Protein 7N50 (pdb70)

InterPro domains:
  IPR058978 Gasdermin, bacterial-type [PF26164] (26-223)

Foldseek 3Di:
DALPDPWLLSVLCVVLLWQFEPAWAADDDFFWKKKQQQPDAIATDDCCLFFVDDDQFDWDKDPDKAWDASPGKGKAFQLRVLQVVQRHFVVQQRHSVLSVVQCVQFQFGIKIKGFATKIKMFGDPVVVSQVVVLVVLTHTPANIWMKGFGMWMWGFFMKMFTAHPVRHTTAGDPVSVVSCVVRGNFDWDQDPVRIITTGHPDITTGITWIWIWDADPSGIGTPHTDYRYRDSYHHYYYD

Sequence (239 aa):
NSRDTGDELMAALLAEGINLILPPRDNIAPGDLIIADPQGGARLGGWHEVFNLQLSPEVATDPGFKSFQFRASSILQVGVAASVMGRVLQALGLGSGSFSSAFSSSNADTIQLSIVAPANKELTNFDAVLVQMNEAKAEPATDRNFFVVTKVWRRARGIRISVADKSKKQVDLSAKAVEELTAKAKMELKREDTGSYAFLAASQLIFGLTLREVTYKDGAIVDVPFAFIGDDAFVDLPES

Radius of gyration: 19.78 Å; Cα contacts (8 Å, |Δi|>4): 543; chains: 1; bounding box: 50×43×54 Å

Solvent-accessible surface area: 11779 Å² total

Structure (mmCIF, N/CA/C/O backbone):
data_7N50
#
_entry.id   7N50
#
_cell.length_a   40.770
_cell.length_b   146.180
_cell.length_c   34.980
_cell.angle_alpha   90.000
_cell.angle_beta   90.000
_cell.angle_gamma   90.000
#
_symmetry.space_group_name_H-M   'P 21 21 2'
#
loop_
_entity.id
_entity.type
_entity.pdbx_description
1 polymer Gasdermin
2 water water
#
loop_
_atom_site.group_PDB
_atom_site.id
_atom_site.type_symbol
_atom_site.label_atom_id
_atom_site.label_alt_id
_atom_site.label_comp_id
_atom_site.label_asym_id
_atom_site.label_entity_id
_atom_site.label_seq_id
_atom_site.pdbx_PDB_ins_code
_atom_site.Cartn_x
_atom_site.Cartn_y
_atom_site.Cartn_z
_atom_site.occupancy
_atom_site.B_iso_or_equiv
_atom_site.auth_seq_id
_atom_site.auth_comp_id
_atom_site.auth_asym_id
_atom_site.auth_atom_id
_atom_site.pdbx_PDB_model_num
ATOM 1 N N . ASN A 1 2 ? 10.79989 27.26653 -9.29577 1.000 58.82598 2 ASN A N 1
ATOM 2 C CA . ASN A 1 2 ? 10.29187 25.90974 -9.11694 1.000 57.11396 2 ASN A CA 1
ATOM 3 C C . ASN A 1 2 ? 11.05214 24.88965 -9.97025 1.000 54.64277 2 ASN A C 1
ATOM 4 O O . ASN A 1 2 ? 10.94571 24.90077 -11.19301 1.000 51.16441 2 ASN A O 1
ATOM 32 N N . SER A 1 4 ? 11.42882 21.30593 -11.26370 1.000 38.53863 4 SER A N 1
ATOM 33 C CA . SER A 1 4 ? 10.64011 20.07741 -11.37269 1.000 33.74712 4 SER A CA 1
ATOM 34 C C . SER A 1 4 ? 11.52758 18.83685 -11.23513 1.000 33.07165 4 SER A C 1
ATOM 35 O O . SER A 1 4 ? 12.67563 18.83435 -11.66858 1.000 31.63105 4 SER A O 1
ATOM 38 N N . ARG A 1 5 ? 11.00299 17.78796 -10.59464 1.000 31.38234 5 ARG A N 1
ATOM 39 C CA . ARG A 1 5 ? 11.78975 16.57021 -10.41396 1.000 28.60914 5 ARG A CA 1
ATOM 40 C C . ARG A 1 5 ? 11.81036 15.70683 -11.66556 1.000 43.16082 5 ARG A C 1
ATOM 41 O O . ARG A 1 5 ? 12.64655 14.80293 -11.77259 1.000 37.81883 5 ARG A O 1
ATOM 49 N N . ASP A 1 6 ? 10.90183 15.95224 -12.60877 1.000 40.84826 6 ASP A N 1
ATOM 50 C CA . ASP A 1 6 ? 10.94471 15.29127 -13.90506 1.000 39.05729 6 ASP A CA 1
ATOM 51 C C . ASP A 1 6 ? 11.83779 16.03308 -14.89447 1.000 42.31404 6 ASP A C 1
ATOM 52 O O . ASP A 1 6 ? 11.59781 15.98908 -16.10335 1.000 40.09119 6 ASP A O 1
ATOM 57 N N . THR A 1 7 ? 12.84926 16.74374 -14.39824 1.000 46.88874 7 THR A N 1
ATOM 58 C CA . THR A 1 7 ? 13.83556 17.38276 -15.25927 1.000 48.96371 7 THR A CA 1
ATOM 59 C C . THR A 1 7 ? 14.84726 16.34392 -15.72597 1.000 43.72910 7 THR A C 1
ATOM 60 O O . THR A 1 7 ? 15.21999 15.43461 -14.97539 1.000 53.09811 7 THR A O 1
ATOM 64 N N . GLY A 1 8 ? 15.27078 16.47042 -16.97955 1.000 39.13630 8 GLY A N 1
ATOM 65 C CA . GLY A 1 8 ? 16.24262 15.56442 -17.55842 1.000 37.50177 8 GLY A CA 1
ATOM 66 C C . GLY A 1 8 ? 17.64841 16.09607 -17.39618 1.000 36.11943 8 GLY A C 1
ATOM 67 O O . GLY A 1 8 ? 18.25991 16.60510 -18.34111 1.000 44.00464 8 GLY A O 1
ATOM 68 N N . ASP A 1 9 ? 18.15882 15.98022 -16.18092 1.000 29.86057 9 ASP A N 1
ATOM 69 C CA . ASP A 1 9 ? 19.42228 16.57946 -15.77698 1.000 27.65768 9 ASP A CA 1
ATOM 70 C C . ASP A 1 9 ? 20.22478 15.50012 -15.07070 1.000 25.47898 9 ASP A C 1
ATOM 71 O O . ASP A 1 9 ? 19.69826 14.81675 -14.18835 1.000 25.41394 9 ASP A O 1
ATOM 76 N N . GLU A 1 10 ? 21.47925 15.32119 -15.48089 1.000 24.87811 10 GLU A N 1
ATOM 77 C CA . GLU A 1 10 ? 22.27038 14.19790 -14.98162 1.000 23.73691 10 GLU A CA 1
ATOM 78 C C . GLU A 1 10 ? 22.45023 14.25893 -13.46008 1.000 23.62700 10 GLU A C 1
ATOM 79 O O . GLU A 1 10 ? 22.28925 13.25155 -12.75363 1.000 22.35514 10 GLU A O 1
ATOM 85 N N . LEU A 1 11 ? 22.79276 15.42738 -12.93478 1.000 21.86525 11 LEU A N 1
ATOM 86 C CA . LEU A 1 11 ? 22.95322 15.52235 -11.48971 1.000 18.30648 11 LEU A CA 1
ATOM 87 C C . LEU A 1 11 ? 21.61488 15.41105 -10.78549 1.000 19.08528 11 LEU A C 1
ATOM 88 O O . LEU A 1 11 ? 21.50915 14.74997 -9.74663 1.000 16.93822 11 LEU A O 1
ATOM 93 N N . MET A 1 12 ? 20.57154 16.03035 -11.33678 1.000 20.85488 12 MET A N 1
ATOM 94 C CA . MET A 1 12 ? 19.25165 15.89346 -10.72687 1.000 25.88711 12 MET A CA 1
ATOM 95 C C . MET A 1 12 ? 18.84730 14.42718 -10.63431 1.000 24.71277 12 MET A C 1
ATOM 96 O O . MET A 1 12 ? 18.34653 13.96585 -9.59446 1.000 22.37617 12 MET A O 1
ATOM 101 N N . ALA A 1 13 ? 19.09152 13.67122 -11.70061 1.000 24.24391 13 ALA A N 1
ATOM 102 C CA . ALA A 1 13 ? 18.73536 12.25538 -11.69866 1.000 25.29958 13 ALA A CA 1
ATOM 103 C C . ALA A 1 13 ? 19.55668 11.48167 -10.67507 1.000 27.00001 13 ALA A C 1
ATOM 104 O O . ALA A 1 13 ? 19.02394 10.60953 -9.97953 1.000 24.87454 13 ALA A O 1
ATOM 106 N N . ALA A 1 14 ? 20.85019 11.81334 -10.54101 1.000 20.83122 14 ALA A N 1
ATOM 107 C CA . ALA A 1 14 ? 21.67865 11.18304 -9.51797 1.000 19.57432 14 ALA A CA 1
ATOM 108 C C . ALA A 1 14 ? 21.16831 11.49419 -8.11077 1.000 20.15933 14 ALA A C 1
ATOM 109 O O . ALA A 1 14 ? 21.13036 10.60986 -7.25205 1.000 19.80309 14 ALA A O 1
ATOM 111 N N . LEU A 1 15 ? 20.80001 12.75024 -7.85139 1.000 15.72423 15 LEU A N 1
ATOM 112 C CA . LEU A 1 15 ? 20.26411 13.12386 -6.54063 1.000 13.98263 15 LEU A CA 1
ATOM 113 C C . LEU A 1 15 ? 18.97360 12.37155 -6.22988 1.000 17.29336 15 LEU A C 1
ATOM 114 O O . LEU A 1 15 ? 18.79646 11.82903 -5.12667 1.000 17.93659 15 LEU A O 1
ATOM 119 N N . LEU A 1 16 ? 18.05098 12.34331 -7.19271 1.000 17.03050 16 LEU A N 1
ATOM 120 C CA . LEU A 1 16 ? 16.75899 11.69258 -6.95911 1.000 18.60910 16 LEU A CA 1
ATOM 121 C C . LEU A 1 16 ? 16.89878 10.17641 -6.85889 1.000 19.57443 16 LEU A C 1
ATOM 122 O O . LEU A 1 16 ? 16.10638 9.53175 -6.16234 1.000 23.53103 16 LEU A O 1
ATOM 127 N N . ALA A 1 17 ? 17.90482 9.59699 -7.50904 1.000 21.27303 17 ALA A N 1
ATOM 128 C CA . ALA A 1 17 ? 18.17655 8.17293 -7.35786 1.000 23.31750 17 ALA A CA 1
ATOM 129 C C . ALA A 1 17 ? 18.52607 7.81968 -5.92405 1.000 22.72197 17 ALA A C 1
ATOM 130 O O . ALA A 1 17 ? 18.34707 6.66950 -5.50892 1.000 28.58519 17 ALA A O 1
ATOM 132 N N . GLU A 1 18 ? 19.06077 8.77507 -5.16743 1.000 20.30596 18 GLU A N 1
ATOM 133 C CA . GLU A 1 18 ? 19.33364 8.57675 -3.75637 1.000 20.75858 18 GLU A CA 1
ATOM 134 C C . GLU A 1 18 ? 18.20160 9.07035 -2.88026 1.000 19.89541 18 GLU A C 1
ATOM 135 O O . GLU A 1 18 ? 18.36960 9.10264 -1.66118 1.000 18.87077 18 GLU A O 1
ATOM 141 N N . GLY A 1 19 ? 17.08551 9.49388 -3.47663 1.000 17.85203 19 GLY A N 1
ATOM 142 C CA . GLY A 1 19 ? 15.93688 9.99795 -2.74303 1.000 16.88164 19 GLY A CA 1
ATOM 143 C C . GLY A 1 19 ? 16.12746 11.37840 -2.14105 1.000 17.09331 19 GLY A C 1
ATOM 144 O O . GLY A 1 19 ? 15.43164 11.73059 -1.18737 1.000 16.26269 19 GLY A O 1
ATOM 145 N N . ILE A 1 20 ? 17.03939 12.18226 -2.67478 1.000 14.82327 20 ILE A N 1
ATOM 146 C CA . ILE A 1 20 ? 17.42100 13.41186 -1.99244 1.000 13.13911 20 ILE A CA 1
ATOM 147 C C . ILE A 1 20 ? 16.38397 14.49171 -2.27353 1.000 14.65674 20 ILE A C 1
ATOM 148 O O . ILE A 1 20 ? 16.08668 14.80478 -3.43998 1.000 15.01845 20 ILE A O 1
ATOM 153 N N . ASN A 1 21 ? 15.81314 15.01364 -1.19694 1.000 12.74172 21 ASN A N 1
ATOM 154 C CA . ASN A 1 21 ? 15.01984 16.23696 -1.16530 1.000 13.82851 21 ASN A CA 1
ATOM 155 C C . ASN A 1 21 ? 15.97997 17.36429 -0.81219 1.000 14.63645 21 ASN A C 1
ATOM 156 O O . ASN A 1 21 ? 16.58884 17.34621 0.26428 1.000 12.68199 21 ASN A O 1
ATOM 161 N N . LEU A 1 22 ? 16.15511 18.31667 -1.71970 1.000 11.62005 22 LEU A N 1
ATOM 162 C CA . LEU A 1 22 ? 17.11220 19.39898 -1.50305 1.000 10.95802 22 LEU A CA 1
ATOM 163 C C . LEU A 1 22 ? 16.44439 20.38919 -0.57850 1.000 14.57317 22 LEU A C 1
ATOM 164 O O . LEU A 1 22 ? 15.33943 20.85043 -0.87299 1.000 19.87030 22 LEU A O 1
ATOM 169 N N . ILE A 1 23 ? 17.07018 20.71667 0.53115 1.000 11.87858 23 ILE A N 1
ATOM 170 C CA . ILE A 1 23 ? 16.37726 21.53139 1.52948 1.000 11.33789 23 ILE A CA 1
ATOM 171 C C . ILE A 1 23 ? 16.99525 22.92749 1.58020 1.000 13.04903 23 ILE A C 1
ATOM 172 O O . ILE A 1 23 ? 18.19137 23.12037 1.29434 1.000 14.01848 23 ILE A O 1
ATOM 177 N N . LEU A 1 24 ? 16.15081 23.91458 1.92090 1.000 11.16564 24 LEU A N 1
ATOM 178 C CA . LEU A 1 24 ? 16.55480 25.31679 1.95391 1.000 12.34366 24 LEU A CA 1
ATOM 179 C C . LEU A 1 24 ? 16.12501 25.92879 3.28556 1.000 12.37891 24 LEU A C 1
ATOM 180 O O . LEU A 1 24 ? 14.95651 25.75227 3.70539 1.000 14.13326 24 LEU A O 1
ATOM 185 N N . PRO A 1 25 ? 17.00536 26.67997 3.95573 1.000 12.40545 25 PRO A N 1
ATOM 186 C CA . PRO A 1 25 ? 18.41339 26.88112 3.60745 1.000 12.41559 25 PRO A CA 1
ATOM 187 C C . PRO A 1 25 ? 19.25928 25.67005 4.00246 1.000 12.81358 25 PRO A C 1
ATOM 188 O O . PRO A 1 25 ? 18.86272 24.84532 4.82865 1.000 12.54410 25 PRO A O 1
ATOM 192 N N . PRO A 1 26 ? 20.47292 25.57975 3.47581 1.000 11.75152 26 PRO A N 1
ATOM 193 C CA . PRO A 1 26 ? 21.41956 24.61175 4.01879 1.000 11.85507 26 PRO A CA 1
ATOM 194 C C . PRO A 1 26 ? 21.70623 24.95810 5.47180 1.000 12.35844 26 PRO A C 1
ATOM 195 O O . PRO A 1 26 ? 21.57040 26.10779 5.87694 1.000 15.87237 26 PRO A O 1
ATOM 199 N N . ARG A 1 27 ? 22.11280 23.95578 6.25692 1.000 12.93467 27 ARG A N 1
ATOM 200 C CA . ARG A 1 27 ? 22.21427 24.17360 7.69813 1.000 13.45793 27 ARG A CA 1
ATOM 201 C C . ARG A 1 27 ? 23.04542 23.08351 8.35522 1.000 15.90923 27 ARG A C 1
ATOM 202 O O . ARG A 1 27 ? 23.53621 22.16206 7.70639 1.000 15.21659 27 ARG A O 1
ATOM 210 N N . ASP A 1 28 ? 23.13714 23.15081 9.68191 1.000 14.34570 28 ASP A N 1
ATOM 211 C CA . ASP A 1 28 ? 23.95412 22.18766 10.39719 1.000 13.36908 28 ASP A CA 1
ATOM 212 C C . ASP A 1 28 ? 23.17329 21.38498 11.42131 1.000 15.64526 28 ASP A C 1
ATOM 213 O O . ASP A 1 28 ? 23.79067 20.58959 12.14239 1.000 19.03519 28 ASP A O 1
ATOM 218 N N . ASN A 1 29 ? 21.86269 21.59468 11.55665 1.000 15.93312 29 ASN A N 1
ATOM 219 C CA . ASN A 1 29 ? 21.14189 21.14771 12.74315 1.000 14.32832 29 ASN A CA 1
ATOM 220 C C . ASN A 1 29 ? 19.92979 20.26918 12.39444 1.000 19.79476 29 ASN A C 1
ATOM 221 O O . ASN A 1 29 ? 18.83831 20.43635 12.95488 1.000 26.29540 29 ASN A O 1
ATOM 226 N N . ILE A 1 30 ? 20.10238 19.27935 11.50809 1.000 13.16131 30 ILE A N 1
ATOM 227 C CA . ILE A 1 30 ? 19.09600 18.25316 11.23575 1.000 13.34065 30 ILE A CA 1
ATOM 228 C C . ILE A 1 30 ? 19.75094 16.88999 11.41506 1.000 14.26406 30 ILE A C 1
ATOM 229 O O . ILE A 1 30 ? 20.90924 16.68725 11.03393 1.000 17.82243 30 ILE A O 1
ATOM 234 N N . ALA A 1 31 ? 19.01873 15.97175 12.03197 1.000 16.11124 31 ALA A N 1
ATOM 235 C CA . ALA A 1 31 ? 19.55246 14.66454 12.34752 1.000 17.56683 31 ALA A CA 1
ATOM 236 C C . ALA A 1 31 ? 18.70451 13.58707 11.70256 1.000 14.18095 31 ALA A C 1
ATOM 237 O O . ALA A 1 31 ? 17.50295 13.77730 11.48161 1.000 14.62778 31 ALA A O 1
ATOM 239 N N . PRO A 1 32 ? 19.28457 12.43951 11.39846 1.000 13.04639 32 PRO A N 1
ATOM 240 C CA . PRO A 1 32 ? 18.45762 11.28789 11.03956 1.000 13.88822 32 PRO A CA 1
ATOM 241 C C . PRO A 1 32 ? 17.43595 11.01141 12.13762 1.000 13.72538 32 PRO A C 1
ATOM 242 O O . PRO A 1 32 ? 17.73542 11.16104 13.32635 1.000 14.96823 32 PRO A O 1
ATOM 246 N N . GLY A 1 33 ? 16.21616 10.65971 11.71631 1.000 15.36469 33 GLY A N 1
ATOM 247 C CA . GLY A 1 33 ? 15.09730 10.43091 12.62254 1.000 15.39847 33 GLY A CA 1
ATOM 248 C C . GLY A 1 33 ? 14.21464 11.63478 12.84968 1.000 14.73368 33 GLY A C 1
ATOM 249 O O . GLY A 1 33 ? 13.14949 11.47999 13.46262 1.000 19.73353 33 GLY A O 1
ATOM 250 N N . ASP A 1 34 ? 14.64505 12.82430 12.41221 1.000 13.76366 34 ASP A N 1
ATOM 251 C CA . ASP A 1 34 ? 13.83004 14.02027 12.58055 1.000 13.82031 34 ASP A CA 1
ATOM 252 C C . ASP A 1 34 ? 12.53011 13.87773 11.80243 1.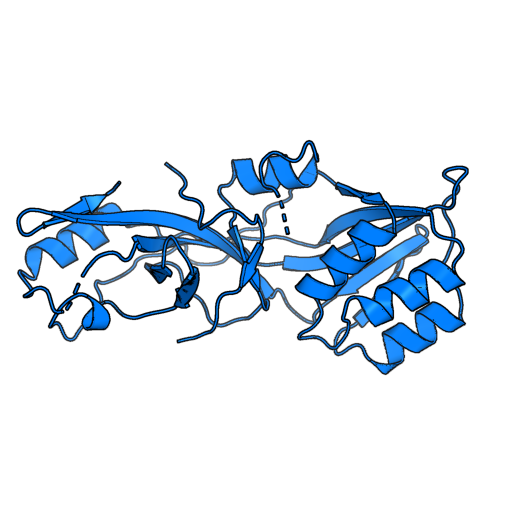000 14.50926 34 ASP A C 1
ATOM 253 O O . ASP A 1 34 ? 12.42787 13.13025 10.80771 1.000 16.59053 34 ASP A O 1
ATOM 258 N N . LEU A 1 35 ? 11.51285 14.62422 12.24272 1.000 14.83160 35 LEU A N 1
ATOM 259 C CA . LEU A 1 35 ? 10.18228 14.55340 11.65867 1.000 16.03044 35 LEU A CA 1
ATOM 260 C C . LEU A 1 35 ? 9.91211 15.81528 10.85745 1.000 15.97821 35 LEU A C 1
ATOM 261 O O . LEU A 1 35 ? 10.13959 16.92034 11.34562 1.000 18.52873 35 LEU A O 1
ATOM 266 N N . ILE A 1 36 ? 9.41248 15.65480 9.63317 1.000 15.00992 36 ILE A N 1
ATOM 267 C CA . ILE A 1 36 ? 8.93321 16.76687 8.82084 1.000 15.69053 36 ILE A CA 1
ATOM 268 C C . ILE A 1 36 ? 7.42378 16.65409 8.71291 1.000 18.36258 36 ILE A C 1
ATOM 269 O O . ILE A 1 36 ? 6.88651 15.56325 8.45830 1.000 17.60549 36 ILE A O 1
ATOM 274 N N . ILE A 1 37 ? 6.72920 17.76670 8.94979 1.000 17.06458 37 ILE A N 1
ATOM 275 C CA . ILE A 1 37 ? 5.28759 17.85667 8.75929 1.000 18.48248 37 ILE A CA 1
ATOM 276 C C . ILE A 1 37 ? 5.04153 18.71600 7.53119 1.000 21.18240 37 ILE A C 1
ATOM 277 O O . ILE A 1 37 ? 5.56649 19.83454 7.43704 1.000 18.86007 37 ILE A O 1
ATOM 282 N N . ALA A 1 38 ? 4.26412 18.20211 6.58707 1.000 18.83182 38 ALA A N 1
ATOM 283 C CA . ALA A 1 38 ? 4.05004 18.91025 5.33486 1.000 21.07795 38 ALA A CA 1
ATOM 284 C C . ALA A 1 38 ? 2.56832 19.06100 5.07823 1.000 20.50614 38 ALA A C 1
ATOM 285 O O . ALA A 1 38 ? 1.78983 18.13475 5.29850 1.000 22.83156 38 ALA A O 1
ATOM 287 N N . ASP A 1 39 ? 2.19868 20.23724 4.61287 1.000 20.99984 39 ASP A N 1
ATOM 288 C CA . ASP A 1 39 ? 0.89253 20.46826 4.04711 1.000 22.65520 39 ASP A CA 1
ATOM 289 C C . ASP A 1 39 ? 0.91909 20.04136 2.58378 1.000 22.27836 39 ASP A C 1
ATOM 290 O O . ASP A 1 39 ? 1.66844 20.62371 1.80241 1.000 22.49395 39 ASP A O 1
ATOM 295 N N . PRO A 1 40 ? 0.09560 19.06684 2.16282 1.000 24.05993 40 PRO A N 1
ATOM 296 C CA . PRO A 1 40 ? 0.11469 18.68185 0.74515 1.000 32.58700 40 PRO A CA 1
ATOM 297 C C . PRO A 1 40 ? -0.27405 19.81116 -0.18228 1.000 32.13610 40 PRO A C 1
ATOM 298 O O . PRO A 1 40 ? 0.07813 19.76287 -1.36638 1.000 32.51987 40 PRO A O 1
ATOM 302 N N . GLN A 1 41 ? -0.95579 20.84473 0.32024 1.000 24.86052 41 GLN A N 1
ATOM 303 C CA . GLN A 1 41 ? -1.30156 22.02406 -0.46619 1.000 27.71719 41 GLN A CA 1
ATOM 304 C C . GLN A 1 41 ? -0.61643 23.28711 0.03649 1.000 37.65585 41 GLN A C 1
ATOM 305 O O . GLN A 1 41 ? -1.10472 24.39852 -0.21382 1.000 35.85327 41 GLN A O 1
ATOM 311 N N . GLY A 1 42 ? 0.48317 23.14711 0.74610 1.000 33.51566 42 GLY A N 1
ATOM 312 C CA . GLY A 1 42 ? 1.16868 24.28643 1.34110 1.000 36.97729 42 GLY A CA 1
ATOM 313 C C . GLY A 1 42 ? 2.60958 23.96775 1.51382 1.000 27.24095 42 GLY A C 1
ATOM 314 O O . GLY A 1 42 ? 3.22158 23.34340 0.63604 1.000 33.92919 42 GLY A O 1
ATOM 315 N N . GLY A 1 43 ? 3.17681 24.35212 2.65765 1.000 33.61245 43 GLY A N 1
ATOM 316 C CA . GLY A 1 43 ? 4.58979 24.17891 2.89720 1.000 24.31292 43 GLY A CA 1
ATOM 317 C C . GLY A 1 43 ? 4.89975 23.03871 3.85748 1.000 23.30127 43 GLY A C 1
ATOM 318 O O . GLY A 1 43 ? 4.01346 22.35574 4.37500 1.000 25.71891 43 GLY A O 1
ATOM 319 N N . ALA A 1 44 ? 6.19843 22.85985 4.09482 1.000 18.05760 44 ALA A N 1
ATOM 320 C CA . ALA A 1 44 ? 6.68936 21.82363 4.98422 1.000 16.60658 44 ALA A CA 1
ATOM 321 C C . ALA A 1 44 ? 7.59802 22.46898 6.00956 1.000 19.15821 44 ALA A C 1
ATOM 322 O O . ALA A 1 44 ? 8.19206 23.51749 5.74845 1.000 20.78976 44 ALA A O 1
ATOM 324 N N . ARG A 1 45 ? 7.71199 21.83189 7.16739 1.000 17.45080 45 ARG A N 1
ATOM 325 C CA . ARG A 1 45 ? 8.63364 22.30358 8.18997 1.000 19.38862 45 ARG A CA 1
ATOM 326 C C . ARG A 1 45 ? 9.08958 21.13167 9.03946 1.000 19.41959 45 ARG A C 1
ATOM 327 O O . ARG A 1 45 ? 8.45203 20.07322 9.08232 1.000 18.55288 45 ARG A O 1
ATOM 335 N N . LEU A 1 46 ? 10.20603 21.33738 9.72873 1.000 18.96878 46 LEU A N 1
ATOM 336 C CA . LEU A 1 46 ? 10.57427 20.40008 10.76615 1.000 17.74552 46 LEU A CA 1
ATOM 337 C C . LEU A 1 46 ? 9.60637 20.53761 11.92315 1.000 23.41271 46 LEU A C 1
ATOM 338 O O . LEU A 1 46 ? 9.10312 21.63425 12.21696 1.000 25.30700 46 LEU A O 1
ATOM 343 N N . GLY A 1 47 ? 9.28100 19.40478 12.52933 1.000 19.72627 47 GLY A N 1
ATOM 344 C CA . GLY A 1 47 ? 8.35044 19.38916 13.62897 1.000 23.61839 47 GLY A CA 1
ATOM 345 C C . GLY A 1 47 ? 8.68918 18.34795 14.66852 1.000 27.26094 47 GLY A C 1
ATOM 346 O O . GLY A 1 47 ? 9.76306 17.74219 14.62702 1.000 23.43692 47 GLY A O 1
ATOM 347 N N . GLY A 1 48 ? 7.77212 18.12638 15.59491 1.000 28.22434 48 GLY A N 1
ATOM 348 C CA . GLY A 1 48 ? 7.97026 17.16335 16.66051 1.000 31.21128 48 GLY A CA 1
ATOM 349 C C . GLY A 1 48 ? 6.83293 16.16451 16.69431 1.000 30.10271 48 GLY A C 1
ATOM 350 O O . GLY A 1 48 ? 5.69055 16.48731 16.35258 1.000 29.20257 48 GLY A O 1
ATOM 351 N N . TRP A 1 49 ? 7.15470 14.93883 17.12784 1.000 26.21011 49 TRP A N 1
ATOM 352 C CA . TRP A 1 49 ? 6.13228 13.91566 17.34048 1.000 31.05208 49 TRP A CA 1
ATOM 353 C C . TRP A 1 49 ? 5.03735 14.38631 18.28424 1.000 36.22616 49 TRP A C 1
ATOM 354 O O . TRP A 1 49 ? 3.88962 13.91832 18.19555 1.000 35.31927 49 TRP A O 1
ATOM 365 N N . HIS A 1 50 ? 5.36343 15.29793 19.20302 1.000 30.76374 50 HIS A N 1
ATOM 366 C CA . HIS A 1 50 ? 4.32876 15.81786 20.09250 1.000 34.70345 50 HIS A CA 1
ATOM 367 C C . HIS A 1 50 ? 3.31719 16.68932 19.35940 1.000 42.02199 50 HIS A C 1
ATOM 368 O O . HIS A 1 50 ? 2.26308 16.99360 19.92087 1.000 41.81315 50 HIS A O 1
ATOM 375 N N . GLU A 1 51 ? 3.60481 17.11736 18.13331 1.000 37.60153 51 GLU A N 1
ATOM 376 C CA . GLU A 1 51 ? 2.54012 17.76539 17.38395 1.000 38.41197 51 GLU A CA 1
ATOM 377 C C . GLU A 1 51 ? 1.57556 16.75915 16.78152 1.000 39.72551 51 GLU A C 1
ATOM 378 O O . GLU A 1 51 ? 0.47594 17.14484 16.36790 1.000 50.80231 51 GLU A O 1
ATOM 384 N N . VAL A 1 52 ? 1.97011 15.49069 16.71438 1.000 38.94855 52 VAL A N 1
ATOM 385 C CA . VAL A 1 52 ? 1.12526 14.44752 16.16349 1.000 39.04747 52 VAL A CA 1
ATOM 386 C C . VAL A 1 52 ? 0.53620 13.55467 17.25058 1.000 43.36710 52 VAL A C 1
ATOM 387 O O . VAL A 1 52 ? -0.57486 13.03085 17.07206 1.000 45.59982 52 VAL A O 1
ATOM 391 N N . PHE A 1 53 ? 1.22369 13.38906 18.38091 1.000 40.28151 53 PHE A N 1
ATOM 392 C CA . PHE A 1 53 ? 0.75732 12.53184 19.46351 1.000 43.95772 53 PHE A CA 1
ATOM 393 C C . PHE A 1 53 ? 1.02431 13.17171 20.81401 1.000 48.94768 53 PHE A C 1
ATOM 394 O O . PHE A 1 53 ? 1.96580 13.94881 20.97520 1.000 39.75130 53 PHE A O 1
ATOM 402 N N . ASN A 1 54 ? 0.19365 12.82314 21.79512 1.000 46.14252 54 ASN A N 1
ATOM 403 C CA . ASN A 1 54 ? 0.41640 13.29532 23.15650 1.000 42.85376 54 ASN A CA 1
ATOM 404 C C . ASN A 1 54 ? 1.41630 12.35646 23.82783 1.000 50.77660 54 ASN A C 1
ATOM 405 O O . ASN A 1 54 ? 1.06965 11.47435 24.61740 1.000 67.20107 54 ASN A O 1
ATOM 410 N N . LEU A 1 55 ? 2.68931 12.55156 23.48890 1.000 45.99620 55 LEU A N 1
ATOM 411 C CA . LEU A 1 55 ? 3.80014 11.86429 24.12981 1.000 48.71996 55 LEU A CA 1
ATOM 412 C C . LEU A 1 55 ? 4.81200 12.89245 24.61678 1.000 54.19551 55 LEU A C 1
ATOM 413 O O . LEU A 1 55 ? 4.73049 14.08280 24.29909 1.000 55.58528 55 LEU A O 1
ATOM 418 N N . GLN A 1 56 ? 5.79476 12.41240 25.37081 1.000 45.89151 56 GLN A N 1
ATOM 419 C CA . GLN A 1 56 ? 6.89364 13.24904 25.83961 1.000 51.76081 56 GLN A CA 1
ATOM 420 C C . GLN A 1 56 ? 8.18816 13.01694 25.07813 1.000 44.45221 56 GLN A C 1
ATOM 421 O O . GLN A 1 56 ? 8.82235 13.97693 24.63916 1.000 49.64534 56 GLN A O 1
ATOM 427 N N . LEU A 1 57 ? 8.57927 11.76457 24.88072 1.000 43.92804 57 LEU A N 1
ATOM 428 C CA . LEU A 1 57 ? 9.87018 11.42367 24.30683 1.000 35.52274 57 LEU A CA 1
ATOM 429 C C . LEU A 1 57 ? 9.72723 10.98957 22.85629 1.000 44.23802 57 LEU A C 1
ATOM 430 O O . LEU A 1 57 ? 8.73247 10.36437 22.47699 1.000 44.42806 57 LEU A O 1
ATOM 435 N N . SER A 1 58 ? 10.72678 11.33666 22.05270 1.000 37.71348 58 SER A N 1
ATOM 436 C CA . SER A 1 58 ? 10.89219 10.71316 20.75631 1.000 40.33806 58 SER A CA 1
ATOM 437 C C . SER A 1 58 ? 11.38525 9.28028 20.93836 1.000 40.12366 58 SER A C 1
ATOM 438 O O . SER A 1 58 ? 11.95630 8.93430 21.97518 1.000 32.99767 58 SER A O 1
ATOM 441 N N . PRO A 1 59 ? 11.17094 8.42408 19.94417 1.000 28.95941 59 PRO A N 1
ATOM 442 C CA . PRO A 1 59 ? 11.82041 7.10773 19.95787 1.000 26.74714 59 PRO A CA 1
ATOM 443 C C . PRO A 1 59 ? 13.33386 7.25566 19.97842 1.000 23.39894 59 PRO A C 1
ATOM 444 O O . PRO A 1 59 ? 13.88530 8.28321 19.57779 1.000 27.34773 59 PRO A O 1
ATOM 448 N N . GLU A 1 60 ? 14.00349 6.18803 20.41926 1.000 22.67395 60 GLU A N 1
ATOM 449 C CA . GLU A 1 60 ? 15.46009 6.11283 20.35428 1.000 25.73165 60 GLU A CA 1
ATOM 450 C C . GLU A 1 60 ? 15.90247 5.90259 18.91484 1.000 24.38268 60 GLU A C 1
ATOM 451 O O . GLU A 1 60 ? 15.50159 4.91878 18.27842 1.000 26.52337 60 GLU A O 1
ATOM 457 N N . VAL A 1 61 ? 16.72096 6.80911 18.39567 1.000 20.12755 61 VAL A N 1
ATOM 458 C CA . VAL A 1 61 ? 17.22044 6.68604 17.02289 1.000 19.84894 61 VAL A CA 1
ATOM 459 C C . VAL A 1 61 ? 18.63204 6.12209 17.04920 1.000 21.37005 61 VAL A C 1
ATOM 460 O O . VAL A 1 61 ? 19.42875 6.41908 17.95782 1.000 25.15737 61 VAL A O 1
ATOM 464 N N . ALA A 1 62 ? 18.94172 5.29095 16.05480 1.000 17.83129 62 ALA A N 1
ATOM 465 C CA . ALA A 1 62 ? 20.29246 4.78643 15.81889 1.000 17.86600 62 ALA A CA 1
ATOM 466 C C . ALA A 1 62 ? 20.77010 5.29632 14.46979 1.000 17.19655 62 ALA A C 1
ATOM 467 O O . ALA A 1 62 ? 19.98826 5.35969 13.51317 1.000 16.56243 62 ALA A O 1
ATOM 469 N N . THR A 1 63 ? 22.04988 5.70489 14.39397 1.000 16.91296 63 THR A N 1
ATOM 470 C CA . THR A 1 63 ? 22.61125 6.23653 13.15994 1.000 17.53533 63 THR A CA 1
ATOM 471 C C . THR A 1 63 ? 23.95340 5.59037 12.84279 1.000 17.05361 63 THR A C 1
ATOM 472 O O . THR A 1 63 ? 24.56026 4.92926 13.67987 1.000 19.25624 63 THR A O 1
ATOM 476 N N . ASP A 1 64 ? 24.43153 5.83169 11.61452 1.000 21.20156 64 ASP A N 1
ATOM 477 C CA . ASP A 1 64 ? 25.83177 5.53872 11.31842 1.000 19.53336 64 ASP A CA 1
ATOM 478 C C . ASP A 1 64 ? 26.70776 6.29162 12.31397 1.000 18.73830 64 ASP A C 1
ATOM 479 O O . ASP A 1 64 ? 26.38729 7.42651 12.68295 1.000 20.23176 64 ASP A O 1
ATOM 484 N N . PRO A 1 65 ? 27.86032 5.73608 12.66300 1.000 19.11592 65 PRO A N 1
ATOM 485 C CA . PRO A 1 65 ? 28.75000 6.41665 13.60605 1.000 21.65644 65 PRO A CA 1
ATOM 486 C C . PRO A 1 65 ? 29.18413 7.78785 13.13863 1.000 26.45930 65 PRO A C 1
ATOM 487 O O . PRO A 1 65 ? 29.41866 8.67727 13.96720 1.000 30.70936 65 PRO A O 1
ATOM 491 N N . GLY A 1 66 ? 29.30794 7.99308 11.83611 1.000 22.67832 66 GLY A N 1
ATOM 492 C CA . GLY A 1 66 ? 29.70516 9.29869 11.34624 1.000 23.17779 66 GLY A CA 1
ATOM 493 C C . GLY A 1 66 ? 29.24061 9.42635 9.91362 1.000 25.45198 66 GLY A C 1
ATOM 494 O O . GLY A 1 66 ? 28.61260 8.52075 9.36552 1.000 25.38837 66 GLY A O 1
ATOM 495 N N . PHE A 1 67 ? 29.57118 10.55720 9.30373 1.000 21.86710 67 PHE A N 1
ATOM 496 C CA . PHE A 1 67 ? 29.27834 10.73952 7.89152 1.000 18.93800 67 PHE A CA 1
ATOM 497 C C . PHE A 1 67 ? 30.23158 9.92837 7.02839 1.000 24.03268 67 PHE A C 1
ATOM 498 O O . PHE A 1 67 ? 31.39961 9.71178 7.37412 1.000 30.09879 67 PHE A O 1
ATOM 506 N N . LYS A 1 68 ? 29.71462 9.48421 5.89035 1.000 22.25857 68 LYS A N 1
ATOM 507 C CA . LYS A 1 68 ? 30.43973 8.69070 4.90968 1.000 23.86977 68 LYS A CA 1
ATOM 508 C C . LYS A 1 68 ? 30.52223 9.47681 3.61094 1.000 21.45242 68 LYS A C 1
ATOM 509 O O . LYS A 1 68 ? 29.50504 9.97476 3.13518 1.000 19.53355 68 LYS A O 1
ATOM 515 N N . SER A 1 69 ? 31.71907 9.57058 3.02401 1.000 26.10699 69 SER A N 1
ATOM 516 C CA . SER A 1 69 ? 31.83543 10.30907 1.76879 1.000 22.31237 69 SER A CA 1
ATOM 517 C C . SER A 1 69 ? 31.01698 9.64632 0.66385 1.000 24.51217 69 SER A C 1
ATOM 518 O O . SER A 1 69 ? 30.85633 8.42676 0.62382 1.000 28.68456 69 SER A O 1
ATOM 521 N N . PHE A 1 70 ? 30.52391 10.46153 -0.26679 1.000 26.92836 70 PHE A N 1
ATOM 522 C CA . PHE A 1 70 ? 29.69498 9.96290 -1.36293 1.000 29.06034 70 PHE A CA 1
ATOM 523 C C . PHE A 1 70 ? 29.87126 10.90208 -2.54195 1.000 31.12305 70 PHE A C 1
ATOM 524 O O . PHE A 1 70 ? 29.54977 12.08186 -2.41694 1.000 35.66414 70 PHE A O 1
ATOM 532 N N . GLN A 1 71 ? 30.31988 10.40113 -3.68552 1.000 28.94320 71 GLN A N 1
ATOM 533 C CA . GLN A 1 71 ? 30.53434 11.24443 -4.85689 1.000 32.81991 71 GLN A CA 1
ATOM 534 C C . GLN A 1 71 ? 29.42007 11.03739 -5.87407 1.000 32.20246 71 GLN A C 1
ATOM 535 O O . GLN A 1 71 ? 29.01899 9.90053 -6.13408 1.000 35.95196 71 GLN A O 1
ATOM 541 N N . PHE A 1 72 ? 28.92376 12.12896 -6.47156 1.000 26.18798 72 PHE A N 1
ATOM 542 C CA . PHE A 1 72 ? 27.81999 11.95320 -7.41026 1.000 30.67379 72 PHE A CA 1
ATOM 543 C C . PHE A 1 72 ? 28.25051 11.65591 -8.84342 1.000 40.06380 72 PHE A C 1
ATOM 544 O O . PHE A 1 72 ? 27.47160 11.03781 -9.58599 1.000 36.93771 72 PHE A O 1
ATOM 552 N N . ARG A 1 73 ? 29.46934 12.03067 -9.23268 1.000 33.41700 73 ARG A N 1
ATOM 553 C CA . ARG A 1 73 ? 29.98082 11.81992 -10.59133 1.000 31.41530 73 ARG A CA 1
ATOM 554 C C . ARG A 1 73 ? 28.97322 12.26284 -11.64662 1.000 33.28906 73 ARG A C 1
ATOM 555 O O . ARG A 1 73 ? 28.74863 11.58858 -12.65399 1.000 33.65755 73 ARG A O 1
ATOM 563 N N . ALA A 1 74 ? 28.35316 13.40883 -11.40632 1.000 26.72190 74 ALA A N 1
ATOM 564 C CA . ALA A 1 74 ? 27.38606 13.96500 -12.33174 1.000 24.24554 74 ALA A CA 1
ATOM 565 C C . ALA A 1 74 ? 27.40818 15.47395 -12.18760 1.000 23.06104 74 ALA A C 1
ATOM 566 O O . ALA A 1 74 ? 27.70441 16.00587 -11.11473 1.000 22.02102 74 ALA A O 1
ATOM 568 N N . SER A 1 75 ? 27.04671 16.16555 -13.25467 1.000 23.54286 75 SER A N 1
ATOM 569 C CA . SER A 1 75 ? 26.91258 17.60912 -13.20798 1.000 22.55172 75 SER A CA 1
ATOM 570 C C . SER A 1 75 ? 25.61015 18.00386 -13.89007 1.000 22.18411 75 SER A C 1
ATOM 571 O O . SER A 1 75 ? 25.02214 17.21912 -14.64561 1.000 24.17889 75 SER A O 1
ATOM 574 N N . SER A 1 76 ? 25.18245 19.22926 -13.62079 1.000 16.86957 76 SER A N 1
ATOM 575 C CA . SER A 1 76 ? 24.02207 19.85050 -14.25127 1.000 16.22525 76 SER A CA 1
ATOM 576 C C . SER A 1 76 ? 24.47963 20.90868 -15.24173 1.000 16.45801 76 SER A C 1
ATOM 577 O O . SER A 1 76 ? 25.39249 21.68083 -14.94740 1.000 17.89149 76 SER A O 1
ATOM 580 N N . ILE A 1 77 ? 23.85352 20.96869 -16.41243 1.000 15.03643 77 ILE A N 1
ATOM 581 C CA . ILE A 1 77 ? 24.13373 22.02093 -17.37531 1.000 17.35043 77 ILE A CA 1
ATOM 582 C C . ILE A 1 77 ? 22.92404 22.93365 -17.38394 1.000 16.46822 77 ILE A C 1
ATOM 583 O O . ILE A 1 77 ? 21.82957 22.51698 -17.79664 1.000 19.62067 77 ILE A O 1
ATOM 588 N N . LEU A 1 78 ? 23.10877 24.16881 -16.94562 1.000 13.72259 78 LEU A N 1
ATOM 589 C CA . LEU A 1 78 ? 22.00014 25.07647 -16.68177 1.000 15.55322 78 LEU A CA 1
ATOM 590 C C . LEU A 1 78 ? 22.13623 26.32041 -17.54847 1.000 14.48142 78 LEU A C 1
ATOM 591 O O . LEU A 1 78 ? 23.18224 26.98177 -17.53678 1.000 16.66989 78 LEU A O 1
ATOM 596 N N . GLN A 1 79 ? 21.07660 26.66133 -18.28132 1.000 14.71911 79 GLN A N 1
ATOM 597 C CA . GLN A 1 79 ? 21.05178 27.96708 -18.90763 1.000 16.48781 79 GLN A CA 1
ATOM 598 C C . GLN A 1 79 ? 21.17858 29.05208 -17.83970 1.000 16.47065 79 GLN A C 1
ATOM 599 O O . GLN A 1 79 ? 20.70450 28.89757 -16.71507 1.000 16.09232 79 GLN A O 1
ATOM 605 N N . VAL A 1 80 ? 21.81021 30.16126 -18.19243 1.000 14.52431 80 VAL A N 1
ATOM 606 C CA . VAL A 1 80 ? 22.29951 31.07812 -17.16050 1.000 16.17097 80 VAL A CA 1
ATOM 607 C C . VAL A 1 80 ? 21.15642 31.63178 -16.29672 1.000 18.09841 80 VAL A C 1
ATOM 608 O O . VAL A 1 80 ? 21.32824 31.85636 -15.09145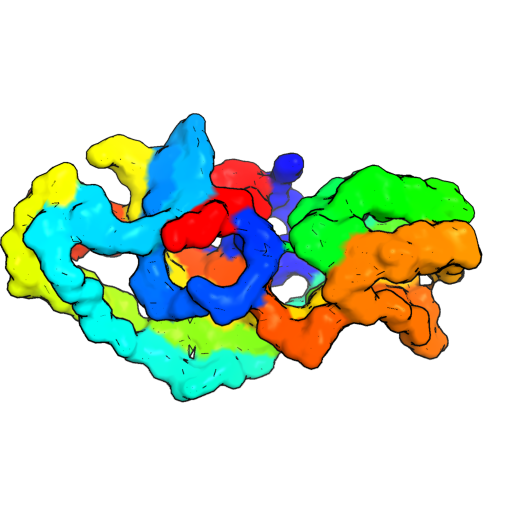 1.000 16.79902 80 VAL A O 1
ATOM 612 N N . GLY A 1 81 ? 19.98441 31.86104 -16.88617 1.000 20.10572 81 GLY A N 1
ATOM 613 C CA . GLY A 1 81 ? 18.85271 32.33206 -16.08799 1.000 20.27628 81 GLY A CA 1
ATOM 614 C C . GLY A 1 81 ? 18.37739 31.31384 -15.07294 1.000 21.15528 81 GLY A C 1
ATOM 615 O O . GLY A 1 81 ? 18.12075 31.65281 -13.91586 1.000 19.31003 81 GLY A O 1
ATOM 616 N N . VAL A 1 82 ? 18.26358 30.04715 -15.48190 1.000 18.41774 82 VAL A N 1
ATOM 617 C CA . VAL A 1 82 ? 17.98428 28.96948 -14.53335 1.000 15.70054 82 VAL A CA 1
ATOM 618 C C . VAL A 1 82 ? 19.09870 28.86050 -13.49656 1.000 17.00024 82 VAL A C 1
ATOM 619 O O . VAL A 1 82 ? 18.83891 28.66931 -12.30296 1.000 18.74990 82 VAL A O 1
ATOM 623 N N . ALA A 1 83 ? 20.36140 28.96319 -13.93389 1.000 15.08993 83 ALA A N 1
ATOM 624 C CA . ALA A 1 83 ? 21.47911 28.83947 -12.99344 1.000 15.54511 83 ALA A CA 1
ATOM 625 C C . ALA A 1 83 ? 21.41572 29.91332 -11.90810 1.000 15.27591 83 ALA A C 1
ATOM 626 O O . ALA A 1 83 ? 21.68108 29.64146 -10.72949 1.000 14.82462 83 ALA A O 1
ATOM 628 N N . ALA A 1 84 ? 21.05908 31.13823 -12.28544 1.000 13.25848 84 ALA A N 1
ATOM 629 C CA . ALA A 1 84 ? 20.98310 32.20695 -11.30400 1.000 15.31939 84 ALA A CA 1
ATOM 630 C C . ALA A 1 84 ? 19.87895 31.93427 -10.29348 1.000 15.90649 84 ALA A C 1
ATOM 631 O O . ALA A 1 84 ? 20.04167 32.20249 -9.08771 1.000 15.73101 84 ALA A O 1
ATOM 633 N N . SER A 1 85 ? 18.74915 31.41008 -10.76957 1.000 15.53221 85 SER A N 1
ATOM 634 C CA . SER A 1 85 ? 17.64323 31.07549 -9.86923 1.000 16.41924 85 SER A CA 1
ATOM 635 C C . SER A 1 85 ? 18.03911 29.96943 -8.90742 1.000 18.13824 85 SER A C 1
ATOM 636 O O . SER A 1 85 ? 17.80455 30.07158 -7.69475 1.000 19.82473 85 SER A O 1
ATOM 639 N N . VAL A 1 86 ? 18.64039 28.89416 -9.43205 1.000 16.42030 86 VAL A N 1
ATOM 640 C CA . VAL A 1 86 ? 19.05315 27.75498 -8.61434 1.000 16.87163 86 VAL A CA 1
ATOM 641 C C . VAL A 1 86 ? 20.11093 28.17434 -7.59944 1.000 15.65714 86 VAL A C 1
ATOM 642 O O . VAL A 1 86 ? 20.01141 27.88441 -6.39930 1.000 17.11974 86 VAL A O 1
ATOM 646 N N . MET A 1 87 ? 21.18665 28.80800 -8.06572 1.000 16.04305 87 MET A N 1
ATOM 647 C CA . MET A 1 87 ? 22.25135 29.14779 -7.13567 1.000 13.37000 87 MET A CA 1
ATOM 648 C C . MET A 1 87 ? 21.77842 30.16511 -6.11849 1.000 13.18144 87 MET A C 1
ATOM 649 O O . MET A 1 87 ? 22.20246 30.12085 -4.95620 1.000 14.39590 87 MET A O 1
ATOM 654 N N . GLY A 1 88 ? 20.92386 31.09574 -6.55091 1.000 13.74588 88 GLY A N 1
ATOM 655 C CA . GLY A 1 88 ? 20.39179 32.07920 -5.62722 1.000 15.16396 88 GLY A CA 1
ATOM 656 C C . GLY A 1 88 ? 19.53867 31.44807 -4.54869 1.000 16.43170 88 GLY A C 1
ATOM 657 O O . GLY A 1 88 ? 19.60468 31.85527 -3.39400 1.000 17.54797 88 GLY A O 1
ATOM 658 N N . ARG A 1 89 ? 18.72231 30.45565 -4.91648 1.000 15.09738 89 ARG A N 1
ATOM 659 C CA . ARG A 1 89 ? 17.92472 29.76671 -3.89664 1.000 15.83341 89 ARG A CA 1
ATOM 660 C C . ARG A 1 89 ? 18.81346 29.02216 -2.91005 1.000 16.61223 89 ARG A C 1
ATOM 661 O O . ARG A 1 89 ? 18.58116 29.05158 -1.68687 1.000 16.44098 89 ARG A O 1
ATOM 669 N N . VAL A 1 90 ? 19.83691 28.33342 -3.41719 1.000 15.33081 90 VAL A N 1
ATOM 670 C CA . VAL A 1 90 ? 20.71199 27.55949 -2.54500 1.000 15.38621 90 VAL A CA 1
ATOM 671 C C . VAL A 1 90 ? 21.51989 28.46822 -1.62866 1.000 14.31061 90 VAL A C 1
ATOM 672 O O . VAL A 1 90 ? 21.71204 28.16459 -0.45328 1.000 14.52280 90 VAL A O 1
ATOM 676 N N . LEU A 1 91 ? 22.03105 29.59026 -2.14494 1.000 13.05471 91 LEU A N 1
ATOM 677 C CA . LEU A 1 91 ? 23.03007 30.35369 -1.41408 1.000 12.68913 91 LEU A CA 1
ATOM 678 C C . LEU A 1 91 ? 22.49446 31.65986 -0.84657 1.000 12.20999 91 LEU A C 1
ATOM 679 O O . LEU A 1 91 ? 23.26967 32.41935 -0.27404 1.000 12.69221 91 LEU A O 1
ATOM 684 N N . GLN A 1 92 ? 21.17460 31.89138 -0.91122 1.000 13.39024 92 GLN A N 1
ATOM 685 C CA . GLN A 1 92 ? 20.60576 33.13247 -0.38716 1.000 12.57242 92 GLN A CA 1
ATOM 686 C C . GLN A 1 92 ? 20.96075 33.33555 1.08605 1.000 15.13404 92 GLN A C 1
ATOM 687 O O . GLN A 1 92 ? 21.31681 34.44747 1.49915 1.000 15.01338 92 GLN A O 1
ATOM 693 N N . ALA A 1 93 ? 20.91078 32.26572 1.88095 1.000 14.21727 93 ALA A N 1
ATOM 694 C CA . ALA A 1 93 ? 21.19864 32.43492 3.29412 1.000 15.50103 93 ALA A CA 1
ATOM 695 C C . ALA A 1 93 ? 22.67419 32.67536 3.56107 1.000 16.52707 93 ALA A C 1
ATOM 696 O O . ALA A 1 93 ? 23.02712 33.15204 4.64279 1.000 18.14826 93 ALA A O 1
ATOM 698 N N . LEU A 1 94 ? 23.53934 32.39049 2.58597 1.000 13.34533 94 LEU A N 1
ATOM 699 C CA . LEU A 1 94 ? 24.94747 32.74325 2.65689 1.000 14.86635 94 LEU A CA 1
ATOM 700 C C . LEU A 1 94 ? 25.24285 34.01695 1.87397 1.000 17.48739 94 LEU A C 1
ATOM 701 O O . LEU A 1 94 ? 26.38841 34.24058 1.49268 1.000 19.09304 94 LEU A O 1
ATOM 706 N N . GLY A 1 95 ? 24.21826 34.83498 1.60180 1.000 13.55608 95 GLY A N 1
ATOM 707 C CA . GLY A 1 95 ? 24.40931 36.18784 1.09779 1.000 14.56541 95 GLY A CA 1
ATOM 708 C C . GLY A 1 95 ? 24.22551 36.37410 -0.40077 1.000 16.28453 95 GLY A C 1
ATOM 709 O O . GLY A 1 95 ? 24.28801 37.52329 -0.87509 1.000 18.26334 95 GLY A O 1
ATOM 710 N N . LEU A 1 96 ? 24.03699 35.30109 -1.15460 1.000 14.49900 96 LEU A N 1
ATOM 711 C CA . LEU A 1 96 ? 24.06082 35.31366 -2.62558 1.000 14.68251 96 LEU A CA 1
ATOM 712 C C . LEU A 1 96 ? 22.70690 34.84957 -3.16541 1.000 12.79697 96 LEU A C 1
ATOM 713 O O . LEU A 1 96 ? 22.48578 33.65319 -3.37603 1.000 15.37024 96 LEU A O 1
ATOM 718 N N . GLY A 1 97 ? 21.80769 35.80764 -3.44485 1.000 16.42644 97 GLY A N 1
ATOM 719 C CA . GLY A 1 97 ? 20.52663 35.48245 -4.05219 1.000 14.97312 97 GLY A CA 1
ATOM 720 C C . GLY A 1 97 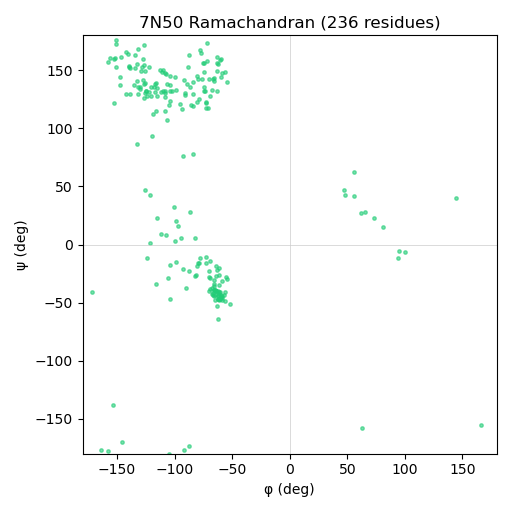? 20.55823 35.54840 -5.57690 1.000 16.15428 97 GLY A C 1
ATOM 721 O O . GLY A 1 97 ? 21.59320 35.81482 -6.18812 1.000 16.80870 97 GLY A O 1
ATOM 722 N N . SER A 1 98 ? 19.38476 35.31512 -6.18828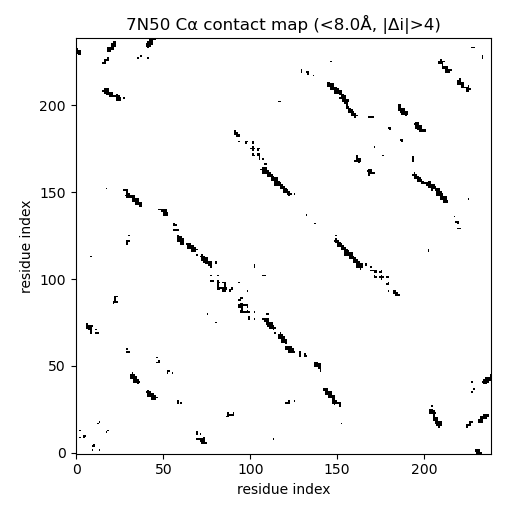 1.000 17.14753 98 SER A N 1
ATOM 723 C CA . SER A 1 98 ? 19.33344 35.16912 -7.64034 1.000 16.94235 98 SER A CA 1
ATOM 724 C C . SER A 1 98 ? 19.70145 36.45850 -8.36789 1.000 20.59585 98 SER A C 1
ATOM 725 O O . SER A 1 98 ? 20.28337 36.39384 -9.45318 1.000 19.23574 98 SER A O 1
ATOM 728 N N . GLY A 1 99 ? 19.35919 37.62844 -7.81152 1.000 20.02865 99 GLY A N 1
ATOM 729 C CA . GLY A 1 99 ? 19.72100 38.88039 -8.45981 1.000 21.65062 99 GLY A CA 1
ATOM 730 C C . GLY A 1 99 ? 21.22162 39.08672 -8.53827 1.000 21.12175 99 GLY A C 1
ATOM 731 O O . GLY A 1 99 ? 21.74189 39.57078 -9.54533 1.000 21.62218 99 GLY A O 1
ATOM 732 N N . SER A 1 100 ? 21.94215 38.72044 -7.47461 1.000 19.19147 100 SER A N 1
ATOM 733 C CA . SER A 1 100 ? 23.39924 38.78012 -7.51128 1.000 15.65108 100 SER A CA 1
ATOM 734 C C . SER A 1 100 ? 23.97261 37.87543 -8.59596 1.000 16.68181 100 SER A C 1
ATOM 735 O O . SER A 1 100 ? 24.86298 38.28192 -9.35305 1.000 17.53190 100 SER A O 1
ATOM 738 N N . PHE A 1 101 ? 23.48652 36.63615 -8.67409 1.000 18.37622 101 PHE A N 1
ATOM 739 C CA . PHE A 1 101 ? 23.95578 35.73344 -9.71959 1.000 15.55051 101 PHE A CA 1
ATOM 740 C C . PHE A 1 101 ? 23.56155 36.21980 -11.11049 1.000 15.64524 101 PHE A C 1
ATOM 741 O O . PHE A 1 101 ? 24.36432 36.10705 -12.04599 1.000 15.80311 101 PHE A O 1
ATOM 749 N N . SER A 1 102 ? 22.34571 36.76364 -11.26598 1.000 14.51811 102 SER A N 1
ATOM 750 C CA . SER A 1 102 ? 21.94513 37.29777 -12.57315 1.000 18.53587 102 SER A CA 1
ATOM 751 C C . SER A 1 102 ? 22.87291 38.42362 -13.00307 1.000 21.26484 102 SER A C 1
ATOM 752 O O . SER A 1 102 ? 23.33450 38.46289 -14.15631 1.000 20.75032 102 SER A O 1
ATOM 755 N N . SER A 1 103 ? 23.15842 39.35553 -12.08755 1.000 16.00202 103 SER A N 1
ATOM 756 C CA . SER A 1 103 ? 24.10436 40.42647 -12.38987 1.000 17.24124 103 SER A CA 1
ATOM 757 C C . SER A 1 103 ? 25.47381 39.86830 -12.75438 1.000 18.96399 103 SER A C 1
ATOM 758 O O . SER A 1 103 ? 26.07554 40.27833 -13.74618 1.000 20.78453 103 SER A O 1
ATOM 761 N N . ALA A 1 104 ? 25.98261 38.92952 -11.95608 1.000 16.51153 104 ALA A N 1
ATOM 762 C CA . ALA A 1 104 ? 27.31844 38.39773 -12.20606 1.000 16.07833 104 ALA A CA 1
ATOM 763 C C . ALA A 1 104 ? 27.39714 37.70200 -13.56233 1.000 18.84525 104 ALA A C 1
ATOM 764 O O . ALA A 1 104 ? 28.35408 37.90264 -14.32808 1.000 18.88795 104 ALA A O 1
ATOM 766 N N . PHE A 1 105 ? 26.41603 36.85137 -13.86358 1.000 16.94960 105 PHE A N 1
ATOM 767 C CA . PHE A 1 105 ? 26.48052 36.09453 -15.10351 1.000 16.90885 105 PHE A CA 1
ATOM 768 C C . PHE A 1 105 ? 26.30025 37.00686 -16.31244 1.000 19.97356 105 PHE A C 1
ATOM 769 O O . PHE A 1 105 ? 26.96233 36.81646 -17.34011 1.000 20.52545 105 PHE A O 1
ATOM 777 N N . SER A 1 106 ? 25.40717 38.00142 -16.21118 1.000 18.10619 106 SER A N 1
ATOM 778 C CA . SER A 1 106 ? 25.19114 38.92695 -17.32204 1.000 21.37021 106 SER A CA 1
ATOM 779 C C . SER A 1 106 ? 26.46160 39.71560 -17.63886 1.000 24.48736 106 SER A C 1
ATOM 780 O O . SER A 1 106 ? 26.83817 39.86739 -18.81029 1.000 26.33888 106 SER A O 1
ATOM 783 N N . SER A 1 107 ? 27.14389 40.20352 -16.60096 1.000 21.72194 107 SER A N 1
ATOM 784 C CA . SER A 1 107 ? 28.39604 40.93092 -16.76781 1.000 22.14343 107 SER A CA 1
ATOM 785 C C . SER A 1 107 ? 29.49055 40.06554 -17.38220 1.000 26.71308 107 SER A C 1
ATOM 786 O O . SER A 1 107 ? 30.45896 40.59062 -17.95498 1.000 25.75699 107 SER A O 1
ATOM 789 N N . SER A 1 108 ? 29.36270 38.74962 -17.28138 1.000 20.78956 108 SER A N 1
ATOM 790 C CA . SER A 1 108 ? 30.40339 37.82668 -17.71074 1.000 18.12960 108 SER A CA 1
ATOM 791 C C . SER A 1 108 ? 30.12639 37.23380 -19.07793 1.000 23.00944 108 SER A C 1
ATOM 792 O O . SER A 1 108 ? 30.89902 36.38433 -19.54537 1.000 21.05486 108 SER A O 1
ATOM 795 N N . ASN A 1 109 ? 29.04863 37.64772 -19.72308 1.000 20.66632 109 ASN A N 1
ATOM 796 C CA . ASN A 1 109 ? 28.70076 37.11332 -21.04214 1.000 21.23348 109 ASN A CA 1
ATOM 797 C C . ASN A 1 109 ? 28.44668 35.61269 -20.97451 1.000 21.49569 109 ASN A C 1
ATOM 798 O O . ASN A 1 109 ? 28.62228 34.88990 -21.95900 1.000 25.48334 109 ASN A O 1
ATOM 803 N N . ALA A 1 110 ? 28.02584 35.13064 -19.81974 1.000 18.46294 110 ALA A N 1
ATOM 804 C CA . ALA A 1 110 ? 27.74691 33.71534 -19.64922 1.000 18.05770 110 ALA A CA 1
ATOM 805 C C . ALA A 1 110 ? 26.43347 33.33161 -20.29729 1.000 17.59942 110 ALA A C 1
ATOM 806 O O . ALA A 1 110 ? 25.44931 34.06942 -20.23876 1.000 18.27727 110 ALA A O 1
ATOM 808 N N . ASP A 1 111 ? 26.41059 32.15006 -20.88120 1.000 16.05483 111 ASP A N 1
ATOM 809 C CA . ASP A 1 111 ? 25.19220 31.56551 -21.40237 1.000 15.72910 111 ASP A CA 1
ATOM 810 C C . ASP A 1 111 ? 24.78459 30.28857 -20.69816 1.000 17.02651 111 ASP A C 1
ATOM 811 O O . ASP A 1 111 ? 23.58911 30.00887 -20.58871 1.000 15.97260 111 ASP A O 1
ATOM 816 N N . THR A 1 112 ? 25.74557 29.47688 -20.25870 1.000 16.17288 112 THR A N 1
ATOM 817 C CA . THR A 1 112 ? 25.42187 28.25411 -19.55751 1.000 15.37578 112 THR A CA 1
ATOM 818 C C . THR A 1 112 ? 26.40556 28.11119 -18.41565 1.000 13.92641 112 THR A C 1
ATOM 819 O O . THR A 1 112 ? 27.51138 28.63341 -18.47219 1.000 16.61591 112 THR A O 1
ATOM 823 N N . ILE A 1 113 ? 25.96156 27.41017 -17.38516 1.000 14.40662 113 ILE A N 1
ATOM 824 C CA . ILE A 1 113 ? 26.73822 27.12130 -16.18874 1.000 14.92643 113 ILE A CA 1
ATOM 825 C C . ILE A 1 113 ? 26.73602 25.61043 -16.01785 1.000 17.96416 113 ILE A C 1
ATOM 826 O O . ILE A 1 113 ? 25.67236 24.98085 -16.10176 1.000 21.73514 113 ILE A O 1
ATOM 831 N N . GLN A 1 114 ? 27.89983 25.01756 -15.77556 1.000 15.12416 114 GLN A N 1
ATOM 832 C CA . GLN A 1 114 ? 27.97500 23.60052 -15.44612 1.000 13.69653 114 GLN A CA 1
ATOM 833 C C . GLN A 1 114 ? 28.22507 23.51017 -13.94578 1.000 14.81587 114 GLN A C 1
ATOM 834 O O . GLN A 1 114 ? 29.17313 24.11718 -13.44602 1.000 15.49708 114 GLN A O 1
ATOM 840 N N . LEU A 1 115 ? 27.34719 22.80885 -13.22801 1.000 13.19787 115 LEU A N 1
ATOM 841 C CA . LEU A 1 115 ? 27.31614 22.84825 -11.76990 1.000 12.29949 115 LEU A CA 1
ATOM 842 C C . LEU A 1 115 ? 27.53390 21.45702 -11.20071 1.000 16.24641 115 LEU A C 1
ATOM 843 O O . LEU A 1 115 ? 26.92550 20.48751 -11.66570 1.000 14.52613 115 LEU A O 1
ATOM 848 N N . SER A 1 116 ? 28.37811 21.34958 -10.16540 1.000 13.56703 116 SER A N 1
ATOM 849 C CA . SER A 1 116 ? 28.56006 20.07462 -9.48537 1.000 13.24568 116 SER A CA 1
ATOM 850 C C . SER A 1 116 ? 28.71069 20.33482 -7.99465 1.000 13.06448 116 SER A C 1
ATOM 851 O O . SER A 1 116 ? 28.88133 21.47536 -7.56659 1.000 12.42050 116 SER A O 1
ATOM 854 N N . ILE A 1 117 ? 28.58231 19.27165 -7.19732 1.000 12.89745 117 ILE A N 1
ATOM 855 C CA . ILE A 1 117 ? 28.56360 19.36519 -5.73637 1.000 13.41394 117 ILE A CA 1
ATOM 856 C C . ILE A 1 117 ? 29.93050 18.94777 -5.20868 1.000 12.32742 117 ILE A C 1
ATOM 857 O O . ILE A 1 117 ? 30.47047 17.90593 -5.60623 1.000 14.53975 117 ILE A O 1
ATOM 862 N N . VAL A 1 118 ? 30.49327 19.76083 -4.30090 1.000 11.30362 118 VAL A N 1
ATOM 863 C CA . VAL A 1 118 ? 31.84784 19.56625 -3.79954 1.000 12.88994 118 VAL A CA 1
ATOM 864 C C . VAL A 1 118 ? 31.75909 18.78136 -2.50510 1.000 12.13555 118 VAL A C 1
ATOM 865 O O . VAL A 1 118 ? 31.08264 19.21170 -1.56627 1.000 13.81774 118 VAL A O 1
ATOM 869 N N . ALA A 1 119 ? 32.39156 17.61736 -2.47110 1.000 12.73218 119 ALA A N 1
ATOM 870 C CA . ALA A 1 119 ? 32.59246 16.78816 -1.27327 1.000 15.12713 119 ALA A CA 1
ATOM 871 C C . ALA A 1 119 ? 31.29016 16.43820 -0.55090 1.000 16.47816 119 ALA A C 1
ATOM 872 O O . ALA A 1 119 ? 31.08572 16.80310 0.62115 1.000 15.17156 119 ALA A O 1
ATOM 874 N N . PRO A 1 120 ? 30.38627 15.72426 -1.20118 1.000 15.95709 120 PRO A N 1
ATOM 875 C CA . PRO A 1 120 ? 29.17029 15.26691 -0.52263 1.000 15.27328 120 PRO A CA 1
ATOM 876 C C . PRO A 1 120 ? 29.46313 14.09584 0.40927 1.000 16.16670 120 PRO A C 1
ATOM 877 O O . PRO A 1 120 ? 30.44373 13.35356 0.25409 1.000 18.90364 120 PRO A O 1
ATOM 881 N N . ALA A 1 121 ? 28.57812 13.94247 1.39824 1.000 15.56316 121 ALA A N 1
ATOM 882 C CA . ALA A 1 121 ? 28.65792 12.86098 2.37240 1.000 15.72834 121 ALA A CA 1
ATOM 883 C C . ALA A 1 121 ? 27.26156 12.62069 2.93501 1.000 15.53695 121 ALA A C 1
ATOM 884 O O . ALA A 1 121 ? 26.39383 13.49135 2.85810 1.000 14.36920 121 ALA A O 1
ATOM 886 N N . ASN A 1 122 ? 27.04501 11.43895 3.52368 1.000 14.88201 122 ASN A N 1
ATOM 887 C CA . ASN A 1 122 ? 25.74743 11.22140 4.15496 1.000 14.37220 122 ASN A CA 1
ATOM 888 C C . ASN A 1 122 ? 25.87284 10.46170 5.46560 1.000 14.70269 122 ASN A C 1
ATOM 889 O O . ASN A 1 122 ? 26.88104 9.83165 5.76938 1.000 16.75542 122 ASN A O 1
ATOM 894 N N . LYS A 1 123 ? 24.79391 10.52561 6.23918 1.000 13.11232 123 LYS A N 1
ATOM 895 C CA . LYS A 1 123 ? 24.69057 9.82547 7.51407 1.000 12.60196 123 LYS A CA 1
ATOM 896 C C . LYS A 1 123 ? 23.28432 9.26399 7.58657 1.000 14.27434 123 LYS A C 1
ATOM 897 O O . LYS A 1 123 ? 22.30502 9.98790 7.36047 1.000 14.03897 123 LYS A O 1
ATOM 903 N N . GLU A 1 124 ? 23.16963 7.98190 7.89096 1.000 15.29443 124 GLU A N 1
ATOM 904 C CA . GLU A 1 124 ? 21.88981 7.29806 7.79721 1.000 16.15185 124 GLU A CA 1
ATOM 905 C C . GLU A 1 124 ? 21.30302 6.99833 9.16689 1.000 12.94834 124 GLU A C 1
ATOM 906 O O . GLU A 1 124 ? 22.03506 6.72886 10.13620 1.000 15.21435 124 GLU A O 1
ATOM 912 N N . LEU A 1 125 ? 19.95999 7.05103 9.21299 1.000 14.28022 125 LEU A N 1
ATOM 913 C CA . LEU A 1 125 ? 19.16881 6.40126 10.25318 1.000 12.95368 125 LEU A CA 1
ATOM 914 C C . LEU A 1 125 ? 19.20968 4.90439 10.00844 1.000 14.80001 125 LEU A C 1
ATOM 915 O O . LEU A 1 125 ? 18.82875 4.43924 8.92543 1.000 18.66691 125 LEU A O 1
ATOM 920 N N . THR A 1 126 ? 19.66143 4.15077 10.98454 1.000 14.96108 126 THR A N 1
ATOM 921 C CA . THR A 1 126 ? 19.81201 2.73419 10.72698 1.000 16.30884 126 THR A CA 1
ATOM 922 C C . THR A 1 126 ? 18.65914 1.90389 11.24557 1.000 15.47269 126 THR A C 1
ATOM 923 O O . THR A 1 126 ? 18.53494 0.75131 10.81814 1.000 17.07739 126 THR A O 1
ATOM 927 N N . ASN A 1 127 ? 17.78763 2.44876 12.12804 1.000 15.76139 127 ASN A N 1
ATOM 928 C CA . ASN A 1 127 ? 16.75972 1.65364 12.80087 1.000 15.19529 127 ASN A CA 1
ATOM 929 C C . ASN A 1 127 ? 15.33572 2.17456 12.51816 1.000 16.56055 127 ASN A C 1
ATOM 930 O O . ASN A 1 127 ? 14.49583 2.21952 13.41422 1.000 16.97488 127 ASN A O 1
ATOM 935 N N . PHE A 1 128 ? 15.04473 2.53852 11.266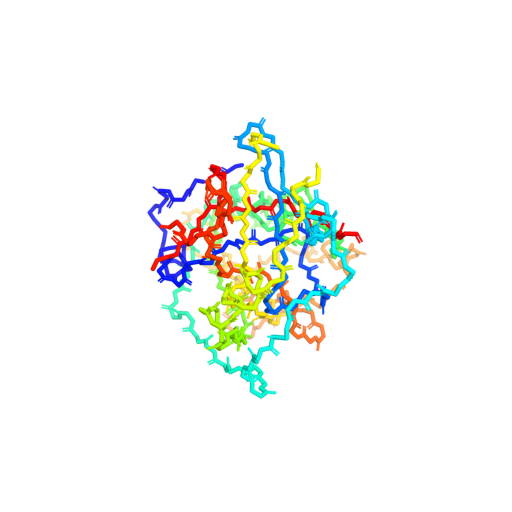15 1.000 14.81494 128 PHE A N 1
ATOM 936 C CA . PHE A 1 128 ? 13.71993 3.08240 10.93564 1.000 15.25664 128 PHE A CA 1
ATOM 937 C C . PHE A 1 128 ? 12.58686 2.18748 11.42355 1.000 17.75274 128 PHE A C 1
ATOM 938 O O . PHE A 1 128 ? 11.62992 2.66083 12.05127 1.000 15.95521 128 PHE A O 1
ATOM 946 N N . ASP A 1 129 ? 12.63365 0.89621 11.09451 1.000 16.03939 129 ASP A N 1
ATOM 947 C CA . ASP A 1 129 ? 11.52121 0.03019 11.48043 1.000 16.40142 129 ASP A CA 1
ATOM 948 C C . ASP A 1 129 ? 11.40255 -0.06833 12.99339 1.000 19.15769 129 ASP A C 1
ATOM 949 O O . ASP A 1 129 ? 10.29406 -0.05713 13.53848 1.000 15.96254 129 ASP A O 1
ATOM 954 N N . ALA A 1 130 ? 12.52651 -0.14939 13.69954 1.000 18.93649 130 ALA A N 1
ATOM 955 C CA . ALA A 1 130 ? 12.44877 -0.16243 15.15600 1.000 17.66780 130 ALA A CA 1
ATOM 956 C C . ALA A 1 130 ? 11.92406 1.15278 15.72911 1.000 17.49095 130 ALA A C 1
ATOM 957 O O . ALA A 1 130 ? 11.30298 1.13191 16.79580 1.000 19.60788 130 ALA A O 1
ATOM 959 N N . VAL A 1 131 ? 12.17949 2.29286 15.06847 1.000 17.20279 131 VAL A N 1
ATOM 960 C CA . VAL A 1 131 ? 11.56493 3.55611 15.48404 1.000 19.65917 131 VAL A CA 1
ATOM 961 C C . VAL A 1 131 ? 10.04071 3.44912 15.42445 1.000 19.06570 131 VAL A C 1
ATOM 962 O O . VAL A 1 131 ? 9.33215 3.83542 16.36554 1.000 19.53425 131 VAL A O 1
ATOM 966 N N . LEU A 1 132 ? 9.51523 2.88533 14.33961 1.000 17.79139 132 LEU A N 1
ATOM 967 C CA . LEU A 1 132 ? 8.06683 2.70611 14.25932 1.000 18.25477 132 LEU A CA 1
ATOM 968 C C . LEU A 1 132 ? 7.56076 1.72824 15.32151 1.000 17.88688 132 LEU A C 1
ATOM 969 O O . LEU A 1 132 ? 6.49321 1.94020 15.91355 1.000 19.32117 132 LEU A O 1
ATOM 974 N N . VAL A 1 133 ? 8.30750 0.64551 15.58210 1.000 16.78353 133 VAL A N 1
ATOM 975 C CA . VAL A 1 133 ? 7.91332 -0.27055 16.65328 1.000 20.26100 133 VAL A CA 1
ATOM 976 C C . VAL A 1 133 ? 7.78643 0.48638 17.96934 1.000 19.39642 133 VAL A C 1
ATOM 977 O O . VAL A 1 133 ? 6.80773 0.32444 18.71184 1.000 22.37924 133 VAL A O 1
ATOM 981 N N . GLN A 1 134 ? 8.79977 1.29708 18.29913 1.000 20.24802 134 GLN A N 1
ATOM 982 C CA . GLN A 1 134 ? 8.76114 2.04384 19.55331 1.000 21.37887 134 GLN A CA 1
ATOM 983 C C . GLN A 1 134 ? 7.55938 2.97831 19.62106 1.000 23.27562 134 GLN A C 1
ATOM 984 O O . GLN A 1 134 ? 6.91391 3.09088 20.67014 1.000 29.11352 134 GLN A O 1
ATOM 990 N N . MET A 1 135 ? 7.27461 3.68983 18.53373 1.000 22.51617 135 MET A N 1
ATOM 991 C CA . MET A 1 135 ? 6.09381 4.55725 18.49457 1.000 25.07775 135 MET A CA 1
ATOM 992 C C . MET A 1 135 ? 4.81683 3.76443 18.73756 1.000 27.23670 135 MET A C 1
ATOM 993 O O . MET A 1 135 ? 3.95964 4.15694 19.54315 1.000 30.23654 135 MET A O 1
ATOM 998 N N . ASN A 1 136 ? 4.67843 2.62867 18.06660 1.000 22.52405 136 ASN A N 1
ATOM 999 C CA . ASN A 1 136 ? 3.48924 1.80772 18.25390 1.000 25.50227 136 ASN A CA 1
ATOM 1000 C C . ASN A 1 136 ? 3.42444 1.13660 19.62047 1.000 30.06260 136 ASN A C 1
ATOM 1001 O O . ASN A 1 136 ? 2.32387 0.78331 20.06271 1.000 35.80717 136 ASN A O 1
ATOM 1006 N N . GLU A 1 137 ? 4.55779 0.94507 20.29493 1.000 28.54003 137 GLU A N 1
ATOM 1007 C CA . GLU A 1 137 ? 4.56575 0.46476 21.67085 1.000 35.89693 137 GLU A CA 1
ATOM 1008 C C . GLU A 1 137 ? 4.22057 1.54986 22.68219 1.000 39.83040 137 GLU A C 1
ATOM 1009 O O . GLU A 1 137 ? 4.02830 1.24031 23.86077 1.000 60.82689 137 GLU A O 1
ATOM 1015 N N . ALA A 1 138 ? 4.18402 2.81304 22.27528 1.000 35.51539 138 ALA A N 1
ATOM 1016 C CA . ALA A 1 138 ? 3.83019 3.87842 23.20327 1.000 44.33864 138 ALA A CA 1
ATOM 1017 C C . ALA A 1 138 ? 2.32487 4.03507 23.38216 1.000 49.74342 138 ALA A C 1
ATOM 1018 O O . ALA A 1 138 ? 1.88889 4.49636 24.44438 1.000 52.67271 138 ALA A O 1
ATOM 1020 N N . LYS A 1 139 ? 1.52485 3.65554 22.38205 1.000 48.72381 139 LYS A N 1
ATOM 1021 C CA . LYS A 1 139 ? 0.06239 3.74513 22.46989 1.000 53.54648 139 LYS A CA 1
ATOM 1022 C C . LYS A 1 139 ? -0.39279 5.16530 22.79217 1.000 56.46516 139 LYS A C 1
ATOM 1023 O O . LYS A 1 139 ? -1.29753 5.38083 23.60064 1.000 72.74614 139 LYS A O 1
ATOM 1029 N N . ALA A 1 140 ? 0.23954 6.14506 22.15513 1.000 52.71143 140 ALA A N 1
ATOM 1030 C CA . ALA A 1 140 ? -0.05472 7.53986 22.44665 1.000 58.38087 140 ALA A CA 1
ATOM 1031 C C . ALA A 1 140 ? -1.31409 8.00171 21.72042 1.000 60.01977 140 ALA A C 1
ATOM 1032 O O . ALA A 1 140 ? -1.59466 7.58661 20.59231 1.000 62.43111 140 ALA A O 1
ATOM 1034 N N . GLU A 1 141 ? -2.07105 8.87872 22.38234 1.000 61.67554 141 GLU A N 1
ATOM 1035 C CA . GLU A 1 141 ? -3.26696 9.44673 21.78047 1.000 60.95584 141 GLU A CA 1
ATOM 1036 C C . GLU A 1 141 ? -2.90461 10.32032 20.58165 1.000 60.01523 141 GLU A C 1
ATOM 1037 O O . GLU A 1 141 ? -1.89160 11.02546 20.60172 1.000 52.26239 141 GLU A O 1
ATOM 1043 N N . PRO A 1 142 ? -3.73069 10.31136 19.53500 1.000 53.62249 142 PRO A N 1
ATOM 1044 C CA . PRO A 1 142 ? -3.54913 11.28186 18.44488 1.000 56.24061 142 PRO A CA 1
ATOM 1045 C C . PRO A 1 142 ? -3.75542 12.69639 18.96756 1.000 61.40268 142 PRO A C 1
ATOM 1046 O O . PRO A 1 142 ? -4.73202 12.97445 19.66608 1.000 69.64607 142 PRO A O 1
ATOM 1050 N N . ALA A 1 143 ? -2.83157 13.58933 18.62798 1.000 61.45521 143 ALA A N 1
ATOM 1051 C CA . ALA A 1 143 ? -2.88308 14.95742 19.14008 1.000 57.98761 143 ALA A CA 1
ATOM 1052 C C . ALA A 1 143 ? -4.14676 15.68175 18.68041 1.000 54.48575 143 ALA A C 1
ATOM 1053 O O . ALA A 1 143 ? -4.14944 16.36849 17.65924 1.000 65.85196 143 ALA A O 1
ATOM 1055 N N . THR A 1 147 ? -4.07523 16.48835 10.65272 1.000 65.49868 147 THR A N 1
ATOM 1056 C CA . THR A 1 147 ? -4.95007 15.37694 10.29498 1.000 59.61828 147 THR A CA 1
ATOM 1057 C C . THR A 1 147 ? -4.94996 15.17093 8.77754 1.000 60.99226 147 THR A C 1
ATOM 1058 O O . THR A 1 147 ? -4.92475 14.03585 8.30292 1.000 62.39025 147 THR A O 1
ATOM 1062 N N . ASP A 1 148 ? -4.97366 16.26597 8.01501 1.000 52.68434 148 ASP A N 1
ATOM 1063 C CA . ASP A 1 148 ? -4.76126 16.20666 6.57288 1.000 36.87274 148 ASP A CA 1
ATOM 1064 C C . ASP A 1 148 ? -3.31435 16.51801 6.17927 1.000 45.23026 148 ASP A C 1
ATOM 1065 O O . ASP A 1 148 ? -3.04800 16.80682 5.00927 1.000 57.85513 148 ASP A O 1
ATOM 1070 N N . ARG A 1 149 ? -2.38549 16.47260 7.12474 1.000 35.23582 149 ARG A N 1
ATOM 1071 C CA . ARG A 1 149 ? -0.96843 16.68602 6.85600 1.000 29.97758 149 ARG A CA 1
ATOM 1072 C C . ARG A 1 149 ? -0.27842 15.37371 6.46891 1.000 25.02261 149 ARG A C 1
ATOM 1073 O O . ARG A 1 149 ? -0.80201 14.27778 6.68101 1.000 27.81625 149 ARG A O 1
ATOM 1081 N N . ASN A 1 150 ? 0.89937 15.50430 5.87062 1.000 22.34455 150 ASN A N 1
ATOM 1082 C CA . ASN A 1 150 ? 1.77388 14.37890 5.56922 1.000 22.06075 150 ASN A CA 1
ATOM 1083 C C . ASN A 1 150 ? 2.98841 14.41433 6.48731 1.000 22.88289 150 ASN A C 1
ATOM 1084 O O . ASN A 1 150 ? 3.48608 15.48266 6.86321 1.000 21.52324 150 ASN A O 1
ATOM 1089 N N . PHE A 1 151 ? 3.48942 13.23020 6.81924 1.000 19.77360 151 PHE A N 1
ATOM 1090 C CA . PHE A 1 151 ? 4.54567 13.06807 7.80825 1.000 16.65165 151 PHE A CA 1
ATOM 1091 C C . PHE A 1 151 ? 5.71008 12.29752 7.19803 1.000 15.91967 151 PHE A C 1
ATOM 1092 O O . PHE A 1 151 ? 5.50863 11.25751 6.56873 1.000 18.21790 151 PHE A O 1
ATOM 1100 N N . PHE A 1 152 ? 6.91784 12.80114 7.39281 1.000 15.13745 152 PHE A N 1
ATOM 1101 C CA . PHE A 1 152 ? 8.10664 12.18344 6.82157 1.000 14.20990 152 PHE A CA 1
ATOM 1102 C C . PHE A 1 152 ? 9.16479 12.05644 7.90000 1.000 16.37638 152 PHE A C 1
ATOM 1103 O O . PHE A 1 152 ? 9.43149 13.01939 8.63641 1.000 17.88535 152 PHE A O 1
ATOM 1111 N N . VAL A 1 153 ? 9.80614 10.89628 7.95092 1.000 14.00603 153 VAL A N 1
ATOM 1112 C CA . VAL A 1 153 ? 10.95023 10.67504 8.82948 1.000 13.44422 153 VAL A CA 1
ATOM 1113 C C . VAL A 1 153 ? 12.21273 10.82849 7.99742 1.000 14.58937 153 VAL A C 1
ATOM 1114 O O . VAL A 1 153 ? 12.31354 10.25335 6.90969 1.000 14.97619 153 VAL A O 1
ATOM 1118 N N . VAL A 1 154 ? 13.18719 11.58814 8.51049 1.000 11.06464 154 VAL A N 1
ATOM 1119 C CA . VAL A 1 154 ? 14.47225 11.72252 7.83822 1.000 11.15054 154 VAL A CA 1
ATOM 1120 C C . VAL A 1 154 ? 15.24633 10.42369 8.00299 1.000 12.84075 154 VAL A C 1
ATOM 1121 O O . VAL A 1 154 ? 15.56583 10.01787 9.12711 1.000 13.69213 154 VAL A O 1
ATOM 1125 N N . THR A 1 155 ? 15.54773 9.75884 6.88408 1.000 13.53998 155 THR A N 1
ATOM 1126 C CA . THR A 1 155 ? 16.33172 8.52909 6.96358 1.000 12.46854 155 THR A CA 1
ATOM 1127 C C . THR A 1 155 ? 17.78241 8.71689 6.53327 1.000 12.96765 155 THR A C 1
ATOM 1128 O O . THR A 1 155 ? 18.60910 7.86526 6.86781 1.000 13.08910 155 THR A O 1
ATOM 1132 N N . LYS A 1 156 ? 18.12573 9.78940 5.81282 1.000 13.13049 156 LYS A N 1
ATOM 1133 C CA . LYS A 1 156 ? 19.53880 10.08130 5.53438 1.000 13.98779 156 LYS A CA 1
ATOM 1134 C C . LYS A 1 156 ? 19.70393 11.59126 5.46968 1.000 11.51099 156 LYS A C 1
ATOM 1135 O O . LYS A 1 156 ? 18.86879 12.28781 4.87099 1.000 12.33447 156 LYS A O 1
ATOM 1141 N N . VAL A 1 157 ? 20.77877 12.09173 6.08842 1.000 12.15437 157 VAL A N 1
ATOM 1142 C CA . VAL A 1 157 ? 21.16817 13.49481 5.99713 1.000 10.54194 157 VAL A CA 1
ATOM 1143 C C . VAL A 1 157 ? 22.34427 13.58844 5.04916 1.000 12.58468 157 VAL A C 1
ATOM 1144 O O . VAL A 1 157 ? 23.30757 12.81542 5.16947 1.000 12.60400 157 VAL A O 1
ATOM 1148 N N . TRP A 1 158 ? 22.27951 14.52132 4.12090 1.000 10.26121 158 TRP A N 1
ATOM 1149 C CA . TRP A 1 158 ? 23.30577 14.69254 3.09772 1.000 9.96850 158 TRP A CA 1
ATOM 1150 C C . TRP A 1 158 ? 23.96629 16.04474 3.29495 1.000 11.62441 158 TRP A C 1
ATOM 1151 O O . TRP A 1 158 ? 23.26437 17.06083 3.37751 1.000 11.70380 158 TRP A O 1
ATOM 1162 N N . ARG A 1 159 ? 25.30436 16.06786 3.37529 1.000 12.76688 159 ARG A N 1
ATOM 1163 C CA A ARG A 1 159 ? 26.00877 17.33709 3.49594 0.526 11.13808 159 ARG A CA 1
ATOM 1164 C CA B ARG A 1 159 ? 26.08524 17.28951 3.56115 0.474 11.14063 159 ARG A CA 1
ATOM 1165 C C . ARG A 1 159 ? 27.07894 17.46320 2.41935 1.000 11.67195 159 ARG A C 1
ATOM 1166 O O . ARG A 1 159 ? 27.46375 16.49888 1.77289 1.000 13.06833 159 ARG A O 1
ATOM 1181 N N . ALA A 1 160 ? 27.49407 18.71023 2.19046 1.000 13.56253 160 ALA A N 1
ATOM 1182 C CA . ALA A 1 160 ? 28.50605 18.98904 1.17197 1.000 13.29432 160 ALA A CA 1
ATOM 1183 C C . ALA A 1 160 ? 29.26582 20.25004 1.52967 1.000 12.87312 160 ALA A C 1
ATOM 1184 O O . ALA A 1 160 ? 28.78426 21.11427 2.25679 1.000 12.64455 160 ALA A O 1
ATOM 1186 N N . ARG A 1 161 ? 30.44725 20.37955 0.94095 1.000 12.93227 161 ARG A N 1
ATOM 1187 C CA . ARG A 1 161 ? 31.28054 21.54173 1.23188 1.000 12.76636 161 ARG A CA 1
ATOM 1188 C C . ARG A 1 161 ? 30.86098 22.76095 0.41718 1.000 12.99833 161 ARG A C 1
ATOM 1189 O O . ARG A 1 161 ? 31.11792 23.89127 0.83311 1.000 13.41830 161 ARG A O 1
ATOM 1197 N N . GLY A 1 162 ? 30.25733 22.56047 -0.74650 1.000 11.88440 162 GLY A N 1
ATOM 1198 C CA . GLY A 1 162 ? 29.79597 23.69176 -1.53794 1.000 13.85022 162 GLY A CA 1
ATOM 1199 C C . GLY A 1 162 ? 29.47092 23.24385 -2.94557 1.000 13.50473 162 GLY A C 1
ATOM 1200 O O . GLY A 1 162 ? 29.13227 22.08470 -3.17220 1.000 12.40075 162 GLY A O 1
ATOM 1201 N N . ILE A 1 163 ? 29.54838 24.21426 -3.87456 1.000 11.73110 163 ILE A N 1
ATOM 1202 C CA . ILE A 1 163 ? 29.19493 24.01372 -5.27855 1.000 11.01365 163 ILE A CA 1
ATOM 1203 C C . ILE A 1 163 ? 30.35474 24.48665 -6.14742 1.000 13.73056 163 ILE A C 1
ATOM 1204 O O . ILE A 1 163 ? 30.97382 25.51606 -5.85851 1.000 15.28925 163 ILE A O 1
ATOM 1209 N N . ARG A 1 164 ? 30.61997 23.76779 -7.23171 1.000 13.37025 164 ARG A N 1
ATOM 1210 C CA . ARG A 1 164 ? 31.65109 24.12321 -8.20851 1.000 13.27175 164 ARG A CA 1
ATOM 1211 C C . ARG A 1 164 ? 30.95007 24.43257 -9.52991 1.000 13.25362 164 ARG A C 1
ATOM 1212 O O . ARG A 1 164 ? 30.05371 23.69526 -9.93926 1.000 14.91367 164 ARG A O 1
ATOM 1220 N N . ILE A 1 165 ? 31.33328 25.52726 -10.18677 1.000 12.41782 165 ILE A N 1
ATOM 1221 C CA . ILE A 1 165 ? 30.76603 25.81143 -11.50072 1.000 11.82967 165 ILE A CA 1
ATOM 1222 C C . ILE A 1 165 ? 31.83786 26.07509 -12.54549 1.000 13.15439 165 ILE A C 1
ATOM 1223 O O . ILE A 1 165 ? 32.92611 26.57694 -12.25388 1.000 15.92587 165 ILE A O 1
ATOM 1228 N N . SER A 1 166 ? 31.47673 25.78115 -13.79631 1.000 12.79234 166 SER A N 1
ATOM 1229 C CA . SER A 1 166 ? 32.20699 26.21485 -14.97800 1.000 13.35700 166 SER A CA 1
ATOM 1230 C C . SER A 1 166 ? 31.27313 27.09726 -15.80300 1.000 13.24834 166 SER A C 1
ATOM 1231 O O . SER A 1 166 ? 30.07913 26.79161 -15.95324 1.000 17.27667 166 SER A O 1
ATOM 1234 N N . VAL A 1 167 ? 31.80825 28.21502 -16.29021 1.000 13.57994 167 VAL A N 1
ATOM 1235 C CA . VAL A 1 167 ? 31.02745 29.23820 -16.97317 1.000 14.70046 167 VAL A CA 1
ATOM 1236 C C . VAL A 1 167 ? 31.36513 29.18883 -18.45160 1.000 14.20202 167 VAL A C 1
ATOM 1237 O O . VAL A 1 167 ? 32.54261 29.20261 -18.81178 1.000 14.93199 167 VAL A O 1
ATOM 1241 N N . ALA A 1 168 ? 30.33639 29.14942 -19.31571 1.000 14.52785 168 ALA A N 1
ATOM 1242 C CA . ALA A 1 168 ? 30.57686 29.17265 -20.76184 1.000 15.46906 168 ALA A CA 1
ATOM 1243 C C . ALA A 1 168 ? 29.73133 30.23493 -21.44314 1.000 16.29150 168 ALA A C 1
ATOM 1244 O O . ALA A 1 168 ? 28.60661 30.52219 -21.02630 1.000 15.93839 168 ALA A O 1
ATOM 1246 N N . ASP A 1 169 ? 30.27086 30.78645 -22.52712 1.000 16.40749 169 ASP A N 1
ATOM 1247 C CA . ASP A 1 169 ? 29.52928 31.75792 -23.32640 1.000 16.84965 169 ASP A CA 1
ATOM 1248 C C . ASP A 1 169 ? 28.70129 31.02009 -24.37976 1.000 17.71071 169 ASP A C 1
ATOM 1249 O O . ASP A 1 169 ? 28.59731 29.78836 -24.36897 1.000 17.89804 169 ASP A O 1
ATOM 1254 N N . LYS A 1 170 ? 28.05971 31.77721 -25.29001 1.000 18.40588 170 LYS A N 1
ATOM 1255 C CA . LYS A 1 170 ? 27.10597 31.17224 -26.21637 1.000 19.36510 170 LYS A CA 1
ATOM 1256 C C . LYS A 1 170 ? 27.76615 30.18040 -27.16648 1.000 23.65156 170 LYS A C 1
ATOM 1257 O O . LYS A 1 170 ? 27.11073 29.24019 -27.63415 1.000 23.21219 170 LYS A O 1
ATOM 1263 N N . SER A 1 171 ? 29.04460 30.36319 -27.45007 1.000 20.51353 171 SER A N 1
ATOM 1264 C CA . SER A 1 171 ? 29.77887 29.42731 -28.28606 1.000 21.59020 171 SER A CA 1
ATOM 1265 C C . SER A 1 171 ? 30.29037 28.20560 -27.52819 1.000 22.29418 171 SER A C 1
ATOM 1266 O O . SER A 1 171 ? 31.00538 27.38768 -28.11709 1.000 22.28399 171 SER A O 1
ATOM 1269 N N . LYS A 1 172 ? 29.92614 28.06150 -26.25388 1.000 20.06886 172 LYS A N 1
ATOM 1270 C CA . LYS A 1 172 ? 30.40897 26.99515 -25.37547 1.000 19.71294 172 LYS A CA 1
ATOM 1271 C C . LYS A 1 172 ? 31.91340 27.11114 -25.10319 1.000 19.69975 172 LYS A C 1
ATOM 1272 O O . LYS A 1 172 ? 32.58334 26.11434 -24.84826 1.000 26.04510 172 LYS A O 1
ATOM 1278 N N . LYS A 1 173 ? 32.43805 28.33247 -25.16007 1.000 19.44716 173 LYS A N 1
ATOM 1279 C CA . LYS A 1 173 ? 33.78192 28.63621 -24.68220 1.000 19.38431 173 LYS A CA 1
ATOM 1280 C C . LYS A 1 173 ? 33.77060 28.89487 -23.18604 1.000 18.10663 173 LYS A C 1
ATOM 1281 O O . LYS A 1 173 ? 32.97950 29.70303 -22.69495 1.000 17.43232 173 LYS A O 1
ATOM 1287 N N . GLN A 1 174 ? 34.65155 28.21989 -22.46575 1.000 18.11462 174 GLN A N 1
ATOM 1288 C CA . GLN A 1 174 ? 34.72066 28.44512 -21.03447 1.000 19.57695 174 GLN A CA 1
ATOM 1289 C C . GLN A 1 174 ? 35.37545 29.79995 -20.79509 1.000 17.78238 174 GLN A C 1
ATOM 1290 O O . GLN A 1 174 ? 36.39418 30.12388 -21.42258 1.000 18.53231 174 GLN A O 1
ATOM 1296 N N . VAL A 1 175 ? 34.75365 30.61336 -19.93755 1.000 16.89984 175 VAL A N 1
ATOM 1297 C CA . VAL A 1 175 ? 35.17861 31.98403 -19.68947 1.000 18.13747 175 VAL A CA 1
ATOM 1298 C C . VAL A 1 175 ? 35.22992 32.23449 -18.19419 1.000 17.35828 175 VAL A C 1
ATOM 1299 O O . VAL A 1 175 ? 34.52822 31.59157 -17.41043 1.000 16.70664 175 VAL A O 1
ATOM 1303 N N . ASP A 1 176 ? 36.06121 33.21019 -17.81788 1.000 15.58665 176 ASP A N 1
ATOM 1304 C CA . ASP A 1 176 ? 36.09242 33.67275 -16.43454 1.000 15.09336 176 ASP A CA 1
ATOM 1305 C C . ASP A 1 176 ? 34.86427 34.51996 -16.12101 1.000 16.33543 176 ASP A C 1
ATOM 1306 O O . ASP A 1 176 ? 34.27781 35.15702 -16.99532 1.000 20.39433 176 ASP A O 1
ATOM 1311 N N . LEU A 1 177 ? 34.51702 34.58038 -14.83127 1.000 18.40450 177 LEU A N 1
ATOM 1312 C CA . LEU A 1 177 ? 33.62892 35.63459 -14.36754 1.000 18.04107 177 LEU A CA 1
ATOM 1313 C C . LEU A 1 177 ? 34.34117 36.97625 -14.49370 1.000 18.26094 177 LEU A C 1
ATOM 1314 O O . LEU A 1 177 ? 35.55150 37.07564 -14.24766 1.000 22.06645 177 LEU A O 1
ATOM 1319 N N . SER A 1 178 ? 33.58341 38.00855 -14.87152 1.000 16.62592 178 SER A N 1
ATOM 1320 C CA . SER A 1 178 ? 34.16698 39.35155 -14.97320 1.000 16.28910 178 SER A CA 1
ATOM 1321 C C . SER A 1 178 ? 34.65433 39.81765 -13.60527 1.000 20.39736 178 SER A C 1
ATOM 1322 O O . SER A 1 178 ? 34.22249 39.30902 -12.56281 1.000 16.79317 178 SER A O 1
ATOM 1325 N N . ALA A 1 179 ? 35.53168 40.82843 -13.60907 1.000 17.44784 179 ALA A N 1
ATOM 1326 C CA . ALA A 1 179 ? 35.96826 41.39335 -12.33109 1.000 17.52898 179 ALA A CA 1
ATOM 1327 C C . ALA A 1 179 ? 34.77847 41.98826 -11.59324 1.000 17.35906 179 ALA A C 1
ATOM 1328 O O . ALA A 1 179 ? 34.64422 41.79928 -10.38088 1.000 17.14556 179 ALA A O 1
ATOM 1330 N N . LYS A 1 180 ? 33.86890 42.64992 -12.31945 1.000 18.45402 180 LYS A N 1
ATOM 1331 C CA . LYS A 1 180 ? 32.66857 43.17827 -11.67406 1.000 17.57573 180 LYS A CA 1
ATOM 1332 C C . LYS A 1 180 ? 31.87202 42.07685 -11.00873 1.000 17.28030 180 LYS A C 1
ATOM 1333 O O . LYS A 1 180 ? 31.39100 42.24677 -9.88774 1.000 16.49090 180 LYS A O 1
ATOM 1339 N N . ALA A 1 181 ? 31.70248 40.94765 -11.70042 1.000 15.55634 181 ALA A N 1
ATOM 1340 C CA . ALA A 1 181 ? 30.96439 39.81571 -11.14140 1.000 14.59549 181 ALA A CA 1
ATOM 1341 C C . ALA A 1 181 ? 31.63192 39.26915 -9.89135 1.000 14.46881 181 ALA A C 1
ATOM 1342 O O . ALA A 1 181 ? 30.97417 39.04060 -8.86179 1.000 16.50872 181 ALA A O 1
ATOM 1344 N N . VAL A 1 182 ? 32.94922 39.06571 -9.94738 1.000 15.31660 182 VAL A N 1
ATOM 1345 C CA . VAL A 1 182 ? 33.66905 38.56023 -8.78699 1.000 17.35770 182 VAL A CA 1
ATOM 1346 C C . VAL A 1 182 ? 33.54860 39.52706 -7.62015 1.000 15.34751 182 VAL A C 1
ATOM 1347 O O . VAL A 1 182 ? 33.34565 39.10864 -6.48197 1.000 16.83743 182 VAL A O 1
ATOM 1351 N N . GLU A 1 183 ? 33.64093 40.83554 -7.89023 1.000 16.15457 183 GLU A N 1
ATOM 1352 C CA . GLU A 1 183 ? 33.55691 41.82674 -6.82544 1.000 17.08668 183 GLU A CA 1
ATOM 1353 C C . GLU A 1 183 ? 32.16985 41.85557 -6.20006 1.000 16.79003 183 GLU A C 1
ATOM 1354 O O . GLU A 1 183 ? 32.04594 41.90918 -4.96518 1.000 17.86449 183 GLU A O 1
ATOM 1360 N N . GLU A 1 184 ? 31.12504 41.80642 -7.02910 1.000 16.35787 184 GLU A N 1
ATOM 1361 C CA . GLU A 1 184 ? 29.76022 41.80102 -6.49918 1.000 17.37901 184 GLU A CA 1
ATOM 1362 C C . GLU A 1 184 ? 29.52616 40.58618 -5.62441 1.000 15.87768 184 GLU A C 1
ATOM 1363 O O . GLU A 1 184 ? 28.98502 40.70256 -4.51069 1.000 18.96321 184 GLU A O 1
ATOM 1369 N N . LEU A 1 185 ? 29.93011 39.40456 -6.10455 1.000 14.43926 185 LEU A N 1
ATOM 1370 C CA . LEU A 1 185 ? 29.67524 38.17743 -5.35567 1.000 15.19409 185 LEU A CA 1
ATOM 1371 C C . LEU A 1 185 ? 30.48635 38.15887 -4.06996 1.000 16.47135 185 LEU A C 1
ATOM 1372 O O . LEU A 1 185 ? 29.96013 37.80772 -3.00400 1.000 18.51230 185 LEU A O 1
ATOM 1377 N N . THR A 1 186 ? 31.75701 38.57299 -4.14323 1.000 15.70149 186 THR A N 1
ATOM 1378 C CA . THR A 1 186 ? 32.62448 38.54560 -2.96861 1.000 17.48378 186 THR A CA 1
ATOM 1379 C C . THR A 1 186 ? 32.19537 39.57962 -1.93058 1.000 19.03140 186 THR A C 1
ATOM 1380 O O . THR A 1 186 ? 32.34933 39.34669 -0.72120 1.000 25.60275 186 THR A O 1
ATOM 1384 N N . ALA A 1 187 ? 31.59016 40.68628 -2.35330 1.000 18.29549 187 ALA A N 1
ATOM 1385 C CA . ALA A 1 187 ? 31.13224 41.66437 -1.36976 1.000 21.46180 187 ALA A CA 1
ATOM 1386 C C . ALA A 1 187 ? 29.97944 41.11617 -0.53042 1.000 19.27202 187 ALA A C 1
ATOM 1387 O O . ALA A 1 187 ? 29.88909 41.40461 0.66534 1.000 26.02935 187 ALA A O 1
ATOM 1389 N N . LYS A 1 188 ? 29.08939 40.34443 -1.14338 1.000 17.22322 188 LYS A N 1
ATOM 1390 C CA . LYS A 1 188 ? 27.88864 39.85232 -0.48228 1.000 21.48209 188 LYS A CA 1
ATOM 1391 C C . LYS A 1 188 ? 28.05916 38.48311 0.15655 1.000 17.53768 188 LYS A C 1
ATOM 1392 O O . LYS A 1 188 ? 27.28005 38.14149 1.04927 1.000 19.22151 188 LYS A O 1
ATOM 1398 N N . ALA A 1 189 ? 29.04420 37.69466 -0.27201 1.000 20.14556 189 ALA A N 1
ATOM 1399 C CA . ALA A 1 189 ? 29.09485 36.28673 0.10096 1.000 17.51156 189 ALA A CA 1
ATOM 1400 C C . ALA A 1 189 ? 29.52309 36.09817 1.54912 1.000 17.96236 189 ALA A C 1
ATOM 1401 O O . ALA A 1 189 ? 30.48105 36.70838 2.02263 1.000 24.52033 189 ALA A O 1
ATOM 1403 N N . LYS A 1 190 ? 28.81669 35.21242 2.25188 1.000 16.36292 190 LYS A N 1
ATOM 1404 C CA . LYS A 1 190 ? 29.22385 34.77608 3.57587 1.000 19.99577 190 LYS A CA 1
ATOM 1405 C C . LYS A 1 190 ? 29.91039 33.42289 3.50461 1.000 24.02053 190 LYS A C 1
ATOM 1406 O O . LYS A 1 190 ? 29.78840 32.61064 4.42710 1.000 33.53569 190 LYS A O 1
ATOM 1412 N N . MET A 1 191 ? 30.60328 33.16674 2.39834 1.000 17.89699 191 MET A N 1
ATOM 1413 C CA . MET A 1 191 ? 31.32384 31.92909 2.13563 1.000 19.70965 191 MET A CA 1
ATOM 1414 C C . MET A 1 191 ? 32.49778 32.26743 1.21633 1.000 21.24419 191 MET A C 1
ATOM 1415 O O . MET A 1 191 ? 32.65850 33.41223 0.78468 1.000 22.07262 191 MET A O 1
ATOM 1420 N N . GLU A 1 192 ? 33.33644 31.27582 0.92152 1.000 15.59065 192 GLU A N 1
ATOM 1421 C CA . GLU A 1 192 ? 34.52741 31.47768 0.09750 1.000 16.86401 192 GLU A CA 1
ATOM 1422 C C . GLU A 1 192 ? 34.19648 31.34913 -1.39028 1.000 17.18870 192 GLU A C 1
ATOM 1423 O O . GLU A 1 192 ? 33.49684 30.41899 -1.80062 1.000 18.13694 192 GLU A O 1
ATOM 1429 N N . LEU A 1 193 ? 34.71379 32.27433 -2.20844 1.000 17.15757 193 LEU A N 1
ATOM 1430 C CA . LEU A 1 193 ? 34.63599 32.15707 -3.66434 1.000 20.48247 193 LEU A CA 1
ATOM 1431 C C . LEU A 1 193 ? 36.05295 32.02520 -4.19740 1.000 21.95680 193 LEU A C 1
ATOM 1432 O O . LEU A 1 193 ? 36.86993 32.95264 -4.07550 1.000 24.31798 193 LEU A O 1
ATOM 1437 N N . LYS A 1 194 ? 36.35690 30.87537 -4.77759 1.000 18.62754 194 LYS A N 1
ATOM 1438 C CA . LYS A 1 194 ? 37.70469 30.56661 -5.22214 1.000 20.18434 194 LYS A CA 1
ATOM 1439 C C . LYS A 1 194 ? 37.71883 30.25525 -6.70787 1.000 20.44686 194 LYS A C 1
ATOM 1440 O O . LYS A 1 194 ? 36.91231 29.45012 -7.17507 1.000 23.50542 194 LYS A O 1
ATOM 1446 N N . ARG A 1 195 ? 38.63749 30.88305 -7.44826 1.000 17.68827 195 ARG A N 1
ATOM 1447 C CA . ARG A 1 195 ? 38.87972 30.51617 -8.84105 1.000 19.68416 195 ARG A CA 1
ATOM 1448 C C . ARG A 1 195 ? 39.87783 29.36505 -8.87078 1.000 24.46141 195 ARG A C 1
ATOM 1449 O O . ARG A 1 195 ? 41.00728 29.50472 -8.38585 1.000 28.20507 195 ARG A O 1
ATOM 1457 N N . GLU A 1 196 ? 39.47475 28.23638 -9.43705 1.000 26.45755 196 GLU A N 1
ATOM 1458 C CA . GLU A 1 196 ? 40.36422 27.09029 -9.52475 1.000 27.45928 196 GLU A CA 1
ATOM 1459 C C . GLU A 1 196 ? 41.20043 27.15593 -10.79988 1.000 33.46816 196 GLU A C 1
ATOM 1460 O O . GLU A 1 196 ? 40.80628 27.76138 -11.80465 1.000 36.33075 196 GLU A O 1
ATOM 1466 N N . ASP A 1 197 ? 42.38472 26.54299 -10.73994 1.000 40.79162 197 ASP A N 1
ATOM 1467 C CA . ASP A 1 197 ? 43.33075 26.66403 -11.84372 1.000 50.42547 197 ASP A CA 1
ATOM 1468 C C . ASP A 1 197 ? 42.81618 26.03801 -13.13342 1.000 46.89522 197 ASP A C 1
ATOM 1469 O O . ASP A 1 197 ? 43.31616 26.37994 -14.21131 1.000 44.87051 197 ASP A O 1
ATOM 1474 N N . THR A 1 198 ? 41.81667 25.15977 -13.05382 1.000 42.38821 198 THR A N 1
ATOM 1475 C CA . THR A 1 198 ? 41.11247 24.67243 -14.23306 1.000 43.48763 198 THR A CA 1
ATOM 1476 C C . THR A 1 198 ? 40.19380 25.71617 -14.84870 1.000 41.65710 198 THR A C 1
ATOM 1477 O O . THR A 1 198 ? 39.67787 25.48624 -15.94947 1.000 43.59275 198 THR A O 1
ATOM 1481 N N . GLY A 1 199 ? 39.94938 26.83442 -14.16190 1.000 34.19355 199 GLY A N 1
ATOM 1482 C CA . GLY A 1 199 ? 39.00754 27.83257 -14.62697 1.000 28.98803 199 GLY A CA 1
ATOM 1483 C C . GLY A 1 199 ? 37.60186 27.70113 -14.06818 1.000 29.15284 199 GLY A C 1
ATOM 1484 O O . GLY A 1 199 ? 36.75147 28.56889 -14.33560 1.000 23.05004 199 GLY A O 1
ATOM 1485 N N . SER A 1 200 ? 37.32070 26.65179 -13.30903 1.000 24.16556 200 SER A N 1
ATOM 1486 C CA . SER A 1 200 ? 36.05500 26.63933 -12.60386 1.000 20.47664 200 SER A CA 1
ATOM 1487 C C . SER A 1 200 ? 36.12674 27.54220 -11.36842 1.000 22.01830 200 SER A C 1
ATOM 1488 O O . SER A 1 200 ? 37.20380 27.98063 -10.93872 1.000 22.98159 200 SER A O 1
ATOM 1491 N N . TYR A 1 201 ? 34.96198 27.81918 -10.79494 1.000 16.78906 201 TYR A N 1
ATOM 1492 C CA . TYR A 1 201 ? 34.85002 28.53557 -9.53000 1.000 12.72326 201 TYR A CA 1
ATOM 1493 C C . TYR A 1 201 ? 34.21335 27.63814 -8.48477 1.000 15.44858 201 TYR A C 1
ATOM 1494 O O . TYR A 1 201 ? 33.20457 26.97283 -8.75976 1.000 16.54588 201 TYR A O 1
ATOM 1503 N N . ALA A 1 202 ? 34.74793 27.67353 -7.26220 1.000 15.80891 202 ALA A N 1
ATOM 1504 C CA . ALA A 1 202 ? 34.16301 26.93621 -6.15638 1.000 15.40053 202 ALA A CA 1
ATOM 1505 C C . ALA A 1 202 ? 33.58324 27.92630 -5.15663 1.000 12.61631 202 ALA A C 1
ATOM 1506 O O . ALA A 1 202 ? 34.25260 28.89780 -4.77606 1.000 17.57456 202 ALA A O 1
ATOM 1508 N N . PHE A 1 203 ? 32.35582 27.67835 -4.75793 1.000 11.74951 203 PHE A N 1
ATOM 1509 C CA . PHE A 1 203 ? 31.65697 28.40725 -3.70470 1.000 11.99299 203 PHE A CA 1
ATOM 1510 C C . PHE A 1 203 ? 31.62262 27.46752 -2.51222 1.000 12.87942 203 PHE A C 1
ATOM 1511 O O . PHE A 1 203 ? 30.83587 26.50950 -2.50657 1.000 14.08901 203 PHE A O 1
ATOM 1519 N N . LEU A 1 204 ? 32.42850 27.77118 -1.49719 1.000 14.23777 204 LEU A N 1
ATOM 1520 C CA . LEU A 1 204 ? 32.73583 26.82832 -0.42773 1.000 13.40153 204 LEU A CA 1
ATOM 1521 C C . LEU A 1 204 ? 32.38825 27.40430 0.93385 1.000 14.04616 204 LEU A C 1
ATOM 1522 O O . LEU A 1 204 ? 32.85093 28.49807 1.28039 1.000 16.33892 204 LEU A O 1
ATOM 1527 N N . ALA A 1 205 ? 31.61683 26.64357 1.70503 1.000 14.44773 205 ALA A N 1
ATOM 1528 C CA . ALA A 1 205 ? 31.52989 26.87780 3.14029 1.000 14.65399 205 ALA A CA 1
ATOM 1529 C C . ALA A 1 205 ? 32.84586 26.43743 3.80101 1.000 16.68397 205 ALA A C 1
ATOM 1530 O O . ALA A 1 205 ? 33.72730 25.87818 3.14730 1.000 19.13277 205 ALA A O 1
ATOM 1532 N N . ALA A 1 206 ? 33.01531 26.70457 5.10768 1.000 18.29039 206 ALA A N 1
ATOM 1533 C CA . ALA A 1 206 ? 34.26396 26.29828 5.77388 1.000 16.69936 206 ALA A CA 1
ATOM 1534 C C . ALA A 1 206 ? 34.26148 24.83271 6.16901 1.000 19.63281 206 ALA A C 1
ATOM 1535 O O . ALA A 1 206 ? 35.32391 24.25890 6.42506 1.000 24.44307 206 ALA A O 1
ATOM 1537 N N . SER A 1 207 ? 33.08365 24.22653 6.23168 1.000 16.88684 207 SER A N 1
ATOM 1538 C CA . SER A 1 207 ? 32.88395 22.83305 6.57985 1.000 23.12872 207 SER A CA 1
ATOM 1539 C C . SER A 1 207 ? 31.62455 22.38877 5.84770 1.000 16.52482 207 SER A C 1
ATOM 1540 O O . SER A 1 207 ? 30.94144 23.20254 5.21844 1.000 17.62299 207 SER A O 1
ATOM 1543 N N . GLN A 1 208 ? 31.32495 21.09508 5.90230 1.000 16.11681 208 GLN A N 1
ATOM 1544 C CA . GLN A 1 208 ? 30.19498 20.56183 5.15209 1.000 14.43237 208 GLN A CA 1
ATOM 1545 C C . GLN A 1 208 ? 28.86560 20.94107 5.79752 1.000 14.40103 208 GLN A C 1
ATOM 1546 O O . GLN A 1 208 ? 28.68483 20.78207 7.00771 1.000 16.71905 208 GLN A O 1
ATOM 1552 N N . LEU A 1 209 ? 27.93985 21.42879 4.98750 1.000 11.36456 209 LEU A N 1
ATOM 1553 C CA . LEU A 1 209 ? 26.61021 21.80322 5.45440 1.000 12.13623 209 LEU A CA 1
ATOM 1554 C C . LEU A 1 209 ? 25.59109 20.83743 4.89202 1.000 11.08921 209 LEU A C 1
ATOM 1555 O O . LEU A 1 209 ? 25.71498 20.37052 3.75291 1.000 11.37019 209 LEU A O 1
ATOM 1560 N N . ILE A 1 210 ? 24.52288 20.61039 5.66138 1.000 11.70610 210 ILE A N 1
ATOM 1561 C CA . ILE A 1 210 ? 23.42150 19.77120 5.19335 1.000 11.92078 210 ILE A CA 1
ATOM 1562 C C . ILE A 1 210 ? 22.68536 20.48094 4.07435 1.000 14.90477 210 ILE A C 1
ATOM 1563 O O . ILE A 1 210 ? 22.24517 21.62179 4.23856 1.000 13.28541 210 ILE A O 1
ATOM 1568 N N . PHE A 1 211 ? 22.51294 19.79559 2.94848 1.000 10.80705 211 PHE A N 1
ATOM 1569 C CA . PHE A 1 211 ? 21.81215 20.33176 1.79186 1.000 8.91238 211 PHE A CA 1
ATOM 1570 C C . PHE A 1 211 ? 20.65068 19.45878 1.35356 1.000 10.51583 211 PHE A C 1
ATOM 1571 O O . PHE A 1 211 ? 19.87192 19.88724 0.50095 1.000 11.38719 211 PHE A O 1
ATOM 1579 N N . GLY A 1 212 ? 20.53657 18.23965 1.86314 1.000 12.47906 212 GLY A N 1
ATOM 1580 C CA . GLY A 1 212 ? 19.51055 17.35232 1.33786 1.000 12.26844 212 GLY A CA 1
ATOM 1581 C C . GLY A 1 212 ? 19.16033 16.28162 2.34151 1.000 10.84908 212 GLY A C 1
ATOM 1582 O O . GLY A 1 212 ? 19.94868 15.97468 3.25006 1.000 11.72754 212 GLY A O 1
ATOM 1583 N N . LEU A 1 213 ? 17.94886 15.72333 2.18743 1.000 10.55734 213 LEU A N 1
ATOM 1584 C CA . LEU A 1 213 ? 17.45020 14.67020 3.08043 1.000 11.23169 213 LEU A CA 1
ATOM 1585 C C . LEU A 1 213 ? 16.80489 13.56867 2.26218 1.000 11.33989 213 LEU A C 1
ATOM 1586 O O . LEU A 1 213 ? 16.05923 13.84003 1.32442 1.000 13.03941 213 LEU A O 1
ATOM 159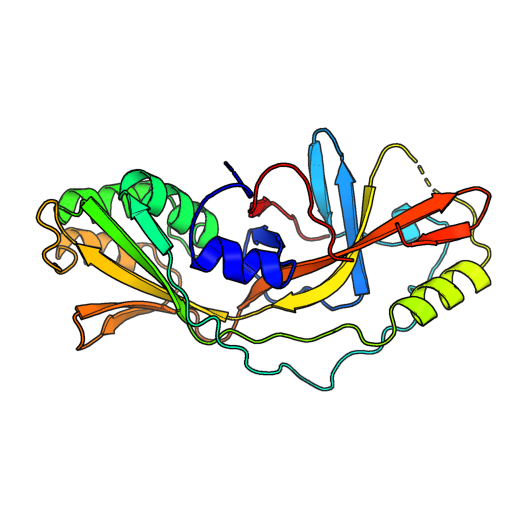1 N N . THR A 1 214 ? 17.08147 12.32164 2.62879 1.000 11.99442 214 THR A N 1
ATOM 1592 C CA . THR A 1 214 ? 16.29412 11.18520 2.18126 1.000 12.27763 214 THR A CA 1
ATOM 1593 C C . THR A 1 214 ? 15.20464 10.94977 3.22030 1.000 12.61314 214 THR A C 1
ATOM 1594 O O . THR A 1 214 ? 15.45593 11.09139 4.41750 1.000 12.52810 214 THR A O 1
ATOM 1598 N N . LEU A 1 215 ? 14.01185 10.59716 2.76124 1.000 13.02463 215 LEU A N 1
ATOM 1599 C CA . LEU A 1 215 ? 12.82500 10.58517 3.61140 1.000 12.73647 215 LEU A CA 1
ATOM 1600 C C . LEU A 1 215 ? 12.02975 9.30110 3.41124 1.000 14.39145 215 LEU A C 1
ATOM 1601 O O . LEU A 1 215 ? 12.02671 8.71829 2.32250 1.000 16.82256 215 LEU A O 1
ATOM 1606 N N . ARG A 1 216 ? 11.30983 8.89881 4.45855 1.000 13.88876 216 ARG A N 1
ATOM 1607 C CA . ARG A 1 216 ? 10.31166 7.84185 4.36421 1.000 15.53092 216 ARG A CA 1
ATOM 1608 C C . ARG A 1 216 ? 9.00214 8.39866 4.90163 1.000 15.54923 216 ARG A C 1
ATOM 1609 O O . ARG A 1 216 ? 8.97687 9.00308 5.97699 1.000 17.23349 216 ARG A O 1
ATOM 1617 N N . GLU A 1 217 ? 7.91573 8.22732 4.14945 1.000 15.50680 217 GLU A N 1
ATOM 1618 C CA . GLU A 1 217 ? 6.63268 8.75900 4.59413 1.000 15.81551 217 GLU A CA 1
ATOM 1619 C C . GLU A 1 217 ? 5.95443 7.78810 5.54819 1.000 17.37949 217 GLU A C 1
ATOM 1620 O O . GLU A 1 217 ? 5.99341 6.56958 5.34311 1.000 19.46629 217 GLU A O 1
ATOM 1626 N N . VAL A 1 218 ? 5.33164 8.33155 6.59860 1.000 16.38908 218 VAL A N 1
ATOM 1627 C CA . VAL A 1 218 ? 4.55967 7.54171 7.54977 1.000 17.18734 218 VAL A CA 1
ATOM 1628 C C . VAL A 1 218 ? 3.17311 8.15453 7.68388 1.000 18.16331 218 VAL A C 1
ATOM 1629 O O . VAL A 1 218 ? 2.94498 9.32902 7.37863 1.000 19.74762 218 VAL A O 1
ATOM 1633 N N . THR A 1 219 ? 2.23307 7.34176 8.16376 1.000 17.64227 219 THR A N 1
ATOM 1634 C CA . THR A 1 219 ? 0.89087 7.83989 8.38804 1.000 22.51213 219 THR A CA 1
ATOM 1635 C C . THR A 1 219 ? 0.31947 7.12391 9.60293 1.000 22.82278 219 THR A C 1
ATOM 1636 O O . THR A 1 219 ? 0.84849 6.10117 10.04452 1.000 21.91925 219 THR A O 1
ATOM 1640 N N . TYR A 1 220 ? -0.71615 7.71986 10.17680 1.000 22.57146 220 TYR A N 1
ATOM 1641 C CA . TYR A 1 220 ? -1.43488 7.16908 11.31890 1.000 23.22854 220 TYR A CA 1
ATOM 1642 C C . TYR A 1 220 ? -2.77337 6.61046 10.83827 1.000 20.85497 220 TYR A C 1
ATOM 1643 O O . TYR A 1 220 ? -3.60970 7.33846 10.28098 1.000 25.16396 220 TYR A O 1
ATOM 1652 N N . LYS A 1 221 ? -2.97388 5.32349 11.04249 1.000 21.56944 221 LYS A N 1
ATOM 1653 C CA . LYS A 1 221 ? -4.19070 4.69373 10.56703 1.000 24.66412 221 LYS A CA 1
ATOM 1654 C C . LYS A 1 221 ? -4.65658 3.65720 11.57042 1.000 24.29339 221 LYS A C 1
ATOM 1655 O O . LYS A 1 221 ? -3.86130 2.81169 11.98558 1.000 23.71681 221 LYS A O 1
ATOM 1661 N N . ASP A 1 222 ? -5.93340 3.72863 11.94722 1.000 24.74831 222 ASP A N 1
ATOM 1662 C CA . ASP A 1 222 ? -6.54863 2.74148 12.82639 1.000 25.57992 222 ASP A CA 1
ATOM 1663 C C . ASP A 1 222 ? -5.65816 2.45135 14.03154 1.000 24.64224 222 ASP A C 1
ATOM 1664 O O . ASP A 1 222 ? -5.42547 1.30368 14.41070 1.000 25.13658 222 ASP A O 1
ATOM 1669 N N . GLY A 1 223 ? -5.16986 3.52168 14.64212 1.000 23.45628 223 GLY A N 1
ATOM 1670 C CA . GLY A 1 223 ? -4.47954 3.39800 15.90245 1.000 23.91263 223 GLY A CA 1
ATOM 1671 C C . GLY A 1 223 ? -3.04051 2.97665 15.79650 1.000 27.74064 223 GLY A C 1
ATOM 1672 O O . GLY A 1 223 ? -2.45371 2.55993 16.80136 1.000 30.85621 223 GLY A O 1
ATOM 1673 N N . ALA A 1 224 ? -2.44477 3.05923 14.60929 1.000 21.90520 224 ALA A N 1
ATOM 1674 C CA . ALA A 1 224 ? -1.05187 2.65793 14.44421 1.000 24.26803 224 ALA A CA 1
ATOM 1675 C C . ALA A 1 224 ? -0.31360 3.62577 13.54529 1.000 23.13228 224 ALA A C 1
ATOM 1676 O O . ALA A 1 224 ? -0.90902 4.21009 12.64489 1.000 22.48113 224 ALA A O 1
ATOM 1678 N N . ILE A 1 225 ? 1.00309 3.74026 13.75005 1.000 23.56565 225 ILE A N 1
ATOM 1679 C CA . ILE A 1 225 ? 1.86778 4.43356 12.80185 1.000 21.06196 225 ILE A CA 1
ATOM 1680 C C . ILE A 1 225 ? 2.38865 3.40571 11.81123 1.000 21.09988 225 ILE A C 1
ATOM 1681 O O . ILE A 1 225 ? 2.87785 2.33372 12.20065 1.000 21.36411 225 ILE A O 1
ATOM 1686 N N . VAL A 1 226 ? 2.26333 3.71776 10.52895 1.000 20.06676 226 VAL A N 1
ATOM 1687 C CA . VAL A 1 226 ? 2.53562 2.77514 9.45922 1.000 21.73962 226 VAL A CA 1
ATOM 1688 C C . VAL A 1 226 ? 3.39809 3.46030 8.42262 1.000 25.34520 226 VAL A C 1
ATOM 1689 O O . VAL A 1 226 ? 3.19517 4.64054 8.11335 1.000 22.44209 226 VAL A O 1
ATOM 1693 N N . ASP A 1 227 ? 4.35711 2.71489 7.89380 1.000 23.15092 227 ASP A N 1
ATOM 1694 C CA . ASP A 1 227 ? 5.15299 3.14368 6.76129 1.000 30.67156 227 ASP A CA 1
ATOM 1695 C C . ASP A 1 227 ? 4.27835 3.22596 5.51171 1.000 22.60716 227 ASP A C 1
ATOM 1696 O O . ASP A 1 227 ? 3.49894 2.30701 5.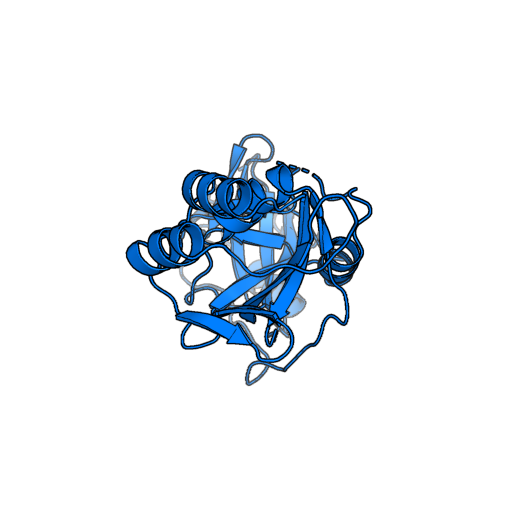24012 1.000 30.29562 227 ASP A O 1
ATOM 1701 N N . VAL A 1 228 ? 4.38563 4.32243 4.76513 1.000 28.23758 228 VAL A N 1
ATOM 1702 C CA . VAL A 1 228 ? 3.75637 4.43261 3.44583 1.000 37.30172 228 VAL A CA 1
ATOM 1703 C C . VAL A 1 228 ? 4.75311 3.93971 2.39455 1.000 40.72951 228 VAL A C 1
ATOM 1704 O O . VAL A 1 228 ? 4.45763 3.03682 1.61098 1.000 49.77688 228 VAL A O 1
ATOM 1708 N N . PRO A 1 244 ? 12.24606 2.82823 -1.22016 1.000 38.84036 244 PRO A N 1
ATOM 1709 C CA . PRO A 1 244 ? 10.97762 3.39341 -0.75765 1.000 49.81968 244 PRO A CA 1
ATOM 1710 C C . PRO A 1 244 ? 11.11785 4.87780 -0.43170 1.000 32.81382 244 PRO A C 1
ATOM 1711 O O . PRO A 1 244 ? 10.54604 5.36292 0.54278 1.000 37.53742 244 PRO A O 1
ATOM 1715 N N . PHE A 1 245 ? 11.86292 5.58508 -1.26783 1.000 28.35863 245 PHE A N 1
ATOM 1716 C CA . PHE A 1 245 ? 12.11246 7.00634 -1.05111 1.000 26.39693 245 PHE A CA 1
ATOM 1717 C C . PHE A 1 245 ? 10.82085 7.80332 -1.18095 1.000 23.77161 245 PHE A C 1
ATOM 1718 O O . PHE A 1 245 ? 9.98662 7.52085 -2.04371 1.000 29.03621 245 PHE A O 1
ATOM 1726 N N . ALA A 1 246 ? 10.64920 8.80088 -0.32317 1.000 17.57072 246 ALA A N 1
ATOM 1727 C CA . ALA A 1 246 ? 9.52812 9.72852 -0.42103 1.000 17.70813 246 ALA A CA 1
ATOM 1728 C C . ALA A 1 246 ? 10.01292 11.12850 -0.79529 1.000 18.48870 246 ALA A C 1
ATOM 1729 O O . ALA A 1 246 ? 11.10247 11.55303 -0.40926 1.000 15.41666 246 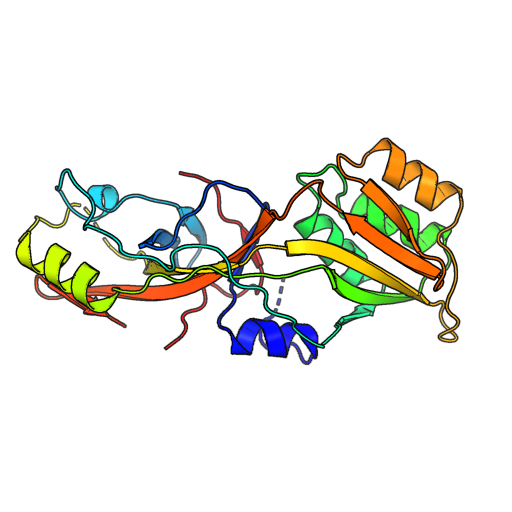ALA A O 1
ATOM 1731 N N . PHE A 1 247 ? 9.15855 11.87837 -1.49422 1.000 20.71804 247 PHE A N 1
ATOM 1732 C CA . PHE A 1 247 ? 9.49266 13.21589 -1.97531 1.000 18.41761 247 PHE A CA 1
ATOM 1733 C C . PHE A 1 247 ? 8.38556 14.17698 -1.59062 1.000 19.27820 247 PHE A C 1
ATOM 1734 O O . PHE A 1 247 ? 7.19521 13.86050 -1.75494 1.000 23.48038 247 PHE A O 1
ATOM 1742 N N . ILE A 1 248 ? 8.77249 15.34457 -1.09659 1.000 19.01141 248 ILE A N 1
ATOM 1743 C CA . ILE A 1 248 ? 7.81961 16.35154 -0.61805 1.000 17.72192 248 ILE A CA 1
ATOM 1744 C C . ILE A 1 248 ? 7.45131 17.28190 -1.76005 1.000 20.97528 248 ILE A C 1
ATOM 1745 O O . ILE A 1 248 ? 8.33180 17.86302 -2.40503 1.000 21.01418 248 ILE A O 1
ATOM 1750 N N . GLY A 1 249 ? 6.14969 17.46312 -1.97528 1.000 26.99744 249 GLY A N 1
ATOM 1751 C CA . GLY A 1 249 ? 5.67369 18.48848 -2.88376 1.000 30.07761 249 GLY A CA 1
ATOM 1752 C C . GLY A 1 249 ? 6.09624 18.30447 -4.33147 1.000 27.44277 249 GLY A C 1
ATOM 1753 O O . GLY A 1 249 ? 6.43258 17.20752 -4.79693 1.000 26.69912 249 GLY A O 1
ATOM 1754 N N . ASP A 1 250 ? 6.07186 19.42361 -5.05333 1.000 24.10908 250 ASP A N 1
ATOM 1755 C CA . ASP A 1 250 ? 6.24093 19.43332 -6.50046 1.000 24.39167 250 ASP A CA 1
ATOM 1756 C C . ASP A 1 250 ? 7.53676 20.08649 -6.94879 1.000 24.32150 250 ASP A C 1
ATOM 1757 O O . ASP A 1 250 ? 7.72012 20.32232 -8.14467 1.000 33.27377 250 ASP A O 1
ATOM 1762 N N . ASP A 1 251 ? 8.42938 20.39541 -6.01732 1.000 23.63485 251 ASP A N 1
ATOM 1763 C CA . ASP A 1 251 ? 9.63614 21.16516 -6.27224 1.000 26.59847 251 ASP A CA 1
ATOM 1764 C C . ASP A 1 251 ? 10.77900 20.31917 -5.73480 1.000 22.09489 251 ASP A C 1
ATOM 1765 O O . ASP A 1 251 ? 10.71420 19.87627 -4.58945 1.000 22.02105 251 ASP A O 1
ATOM 1770 N N . ALA A 1 252 ? 11.78677 20.04722 -6.56664 1.000 21.34028 252 ALA A N 1
ATOM 1771 C CA . ALA A 1 252 ? 12.96358 19.33068 -6.06279 1.000 21.52502 252 ALA A CA 1
ATOM 1772 C C . ALA A 1 252 ? 13.56879 20.01469 -4.85138 1.000 20.46543 252 ALA A C 1
ATOM 1773 O O . ALA A 1 252 ? 14.17600 19.34756 -4.00352 1.000 17.44173 252 ALA A O 1
ATOM 1775 N N . PHE A 1 253 ? 13.43457 21.33717 -4.76264 1.000 17.21091 253 PHE A N 1
ATOM 1776 C CA . PHE A 1 253 ? 13.79642 22.07021 -3.56324 1.000 16.04661 253 PHE A CA 1
ATOM 1777 C C . PHE A 1 253 ? 12.62804 22.16739 -2.61613 1.000 18.17709 253 PHE A C 1
ATOM 1778 O O . PHE A 1 253 ? 11.49413 22.44003 -3.02212 1.000 21.12078 253 PHE A O 1
ATOM 1786 N N . VAL A 1 254 ? 12.92925 21.97589 -1.34868 1.000 13.33305 254 VAL A N 1
ATOM 1787 C CA . VAL A 1 254 ? 11.96041 22.05866 -0.26734 1.000 14.69545 254 VAL A CA 1
ATOM 1788 C C . VAL A 1 254 ? 12.39963 23.18019 0.66171 1.000 13.61892 254 VAL A C 1
ATOM 1789 O O . VAL A 1 254 ? 13.39665 23.05130 1.37618 1.000 13.86882 254 VAL A O 1
ATOM 1793 N N . ASP A 1 255 ? 11.61250 24.25959 0.69686 1.000 14.28905 255 ASP A N 1
ATOM 1794 C CA . ASP A 1 255 ? 11.81370 25.28421 1.71017 1.000 13.00335 255 ASP A CA 1
ATOM 1795 C C . ASP A 1 255 ? 11.37125 24.71227 3.04257 1.000 14.23928 255 ASP A C 1
ATOM 1796 O O . ASP A 1 255 ? 10.21091 24.33007 3.20501 1.000 17.56919 255 ASP A O 1
ATOM 1801 N N . LEU A 1 256 ? 12.30525 24.60346 3.98444 1.000 12.51091 256 LEU A N 1
ATOM 1802 C CA . LEU A 1 256 ? 12.08958 23.82101 5.18827 1.000 12.67563 256 LEU A CA 1
ATOM 1803 C C . LEU A 1 256 ? 12.51578 24.61605 6.41196 1.000 14.48704 256 LEU A C 1
ATOM 1804 O O . LEU A 1 256 ? 13.63544 24.45922 6.90204 1.000 14.06143 256 LEU A O 1
ATOM 1809 N N . PRO A 1 257 ? 11.63866 25.44381 6.96883 1.000 13.08746 257 PRO A N 1
ATOM 1810 C CA . PRO A 1 257 ? 12.00333 26.16851 8.18512 1.000 15.78401 257 PRO A CA 1
ATOM 1811 C C . PRO A 1 257 ? 12.34342 25.20962 9.32525 1.000 19.50839 257 PRO A C 1
ATOM 1812 O O . PRO A 1 257 ? 11.78879 24.10863 9.44802 1.000 20.13977 257 PRO A O 1
ATOM 1816 N N . GLU A 1 258 ? 13.31737 25.62296 10.13164 1.000 20.52483 258 GLU A N 1
ATOM 1817 C CA . GLU A 1 258 ? 13.67194 24.91391 11.35657 1.000 18.55014 258 GLU A CA 1
ATOM 1818 C C . GLU A 1 258 ? 12.48959 24.86301 12.31731 1.000 25.28689 258 GLU A C 1
ATOM 1819 O O . GLU A 1 258 ? 11.55903 25.67409 12.25016 1.000 28.27457 258 GLU A O 1
ATOM 1825 N N . SER A 1 259 ? 12.52609 23.90629 13.23042 1.000 27.84451 259 SER A N 1
ATOM 1826 C CA . SER A 1 259 ? 11.45424 23.87271 14.22934 1.000 36.96428 259 SER A CA 1
ATOM 1827 C C . SER A 1 259 ? 11.67765 24.98397 15.25423 1.000 53.24348 259 SER A C 1
ATOM 1828 O O . SER A 1 259 ? 12.69900 25.01449 15.94171 1.000 50.18387 259 SER A O 1
#

Secondary structure (DSSP, 8-state):
--TT---HHHHHHHHTTPEEEEEEES---TT-EEEE-TTS-EEEE-GGGTBS-SSPPPP-B-SS-EE------EEEEHHHHHHHHHHHHGGGT--HHHHHHHHHHTT--EEEEEEES-EEEEBS-HHHHHHHHHHHTPPB----EEEEEEEEEEEEEEEEEEE-TT--B-PPPHHHHHHHHHH-SSEEEE-TTS-EEEEEEEEEEEEEEEEEEEEETTEEEE------TTSSEEE----

Nearest PDB structures (foldseek):
  7n50-assembly1_A  TM=1.004E+00  e=1.105E-52  Bradyrhizobium tropiciagri
  7n51-assembly1_A  TM=7.190E-01  e=1.126E-13  Vitiosangium sp. GDMCC 1.1324
  7n52-assembly4_D  TM=6.948E-01  e=1.734E-09  Runella zeae
  7n52-assembly3_C  TM=6.430E-01  e=1.295E-09  Runella zeae
  8sl0-assembly1_A  TM=4.615E-01  e=2.433E-06  Vitiosangium sp. GDMCC 1.1324

Organism: Bradyrhizobium tropiciagri (NCBI:txid312253)

B-factor: mean 25.81, std 12.96, range [8.91, 87.13]